Protein AF-A0A536FP01-F1 (afdb_monomer_lite)

Radius of gyration: 27.86 Å; chains: 1; bounding box: 76×59×77 Å

Foldseek 3Di:
DQCVPDLLVLLLQLLVLQLCCPVVVPVVSSVVSNVVSVVSSCCCQPPVVCVVVVNDHPVQQQQFQVLQQSDPVSNVVCVVPPVVSQCVQQPDPLNVVLVCLLLQLLPVLLVQLPSLVSSLPSLSSSLSSTPDSLSSDPVHCNCVVNNVSSVVSSVSSLVPDDPVCSVVSVVSSNVRNVVSCQDPNCDPNHPPDDPVVVDCVVVVVVCCVVVVVVVVVVVVVVPDDDDDDDDDDDDPDDDDDDDDDDDDDDDDDDDDDDDDDDD

Secondary structure (DSSP, 8-state):
-GGGT-TTHHHHHHHHHHIIIIIS--HHHHHHHHHHHHHHHHHIIIIIHHHHTTT---HHHHHHHGGGTSSHHHHHHHHHH-HHHHHHHHS-HHHHHHHHHHHTTTTTHHHHTGGGGGGGHHHHHHHHH---GGGG-TTSGGGTTHHHHHHHHHHHHHHHS-TTTHHHHHHHHHHHHHHHHHHH--STTSTT--GGGG-HHHHHHHHHHHHHHHHHHHHHTSSS-------------PPP-------------------PPP-

Structure (mmCIF, N/CA/C/O backbone):
data_AF-A0A536FP01-F1
#
_entry.id   AF-A0A536FP01-F1
#
loop_
_atom_site.group_PDB
_atom_site.id
_atom_site.type_symbol
_atom_site.label_atom_id
_atom_site.label_alt_id
_atom_site.label_comp_id
_atom_site.label_asym_id
_atom_site.label_entity_id
_atom_site.label_seq_id
_atom_site.pdbx_PDB_ins_code
_atom_site.Cartn_x
_atom_site.Cartn_y
_atom_site.Cartn_z
_atom_site.occupancy
_atom_site.B_iso_or_equiv
_atom_site.auth_seq_id
_atom_site.auth_comp_id
_atom_site.auth_asym_id
_atom_site.auth_atom_id
_atom_site.pdbx_PDB_model_num
ATOM 1 N N . PHE A 1 1 ? -15.189 1.632 -15.986 1.00 60.66 1 PHE A N 1
ATOM 2 C CA . PHE A 1 1 ? -14.358 2.809 -16.322 1.00 60.66 1 PHE A CA 1
ATOM 3 C C . PHE A 1 1 ? -12.990 2.800 -15.641 1.00 60.66 1 PHE A C 1
ATOM 5 O O . PHE A 1 1 ? -12.008 2.969 -16.346 1.00 60.66 1 PHE A O 1
ATOM 12 N N . THR A 1 2 ? -12.871 2.534 -14.334 1.00 74.81 2 THR A N 1
ATOM 13 C CA . THR A 1 2 ? -11.581 2.598 -13.604 1.00 74.81 2 THR A CA 1
ATOM 14 C C . THR A 1 2 ? -10.451 1.738 -14.197 1.00 74.81 2 THR A C 1
ATOM 16 O O . THR A 1 2 ? -9.307 2.175 -14.209 1.00 74.81 2 THR A O 1
ATOM 19 N N . PHE A 1 3 ? -10.754 0.559 -14.756 1.00 79.69 3 PHE A N 1
ATOM 20 C CA . PHE A 1 3 ? -9.743 -0.326 -15.366 1.00 79.69 3 PHE A CA 1
ATOM 21 C C . PHE A 1 3 ? -9.121 0.210 -16.663 1.00 79.69 3 PHE A C 1
ATOM 23 O O . PHE A 1 3 ? -8.092 -0.299 -17.085 1.00 79.69 3 PHE A O 1
ATOM 30 N N . LEU A 1 4 ? -9.723 1.226 -17.292 1.00 77.12 4 LEU A N 1
ATOM 31 C CA . LEU A 1 4 ? -9.209 1.822 -18.529 1.00 77.12 4 LEU A CA 1
ATOM 32 C C . LEU A 1 4 ? -8.240 2.985 -18.266 1.00 77.12 4 LEU A C 1
ATOM 34 O O . LEU A 1 4 ? -7.604 3.463 -19.196 1.00 77.12 4 LEU A O 1
ATOM 38 N N . ILE A 1 5 ? -8.150 3.464 -17.020 1.00 80.38 5 ILE A N 1
ATOM 39 C CA . ILE A 1 5 ? -7.354 4.649 -16.667 1.00 80.38 5 ILE A CA 1
ATOM 40 C C . ILE A 1 5 ? -5.913 4.266 -16.318 1.00 80.38 5 ILE A C 1
ATOM 42 O O . ILE A 1 5 ? -4.983 5.000 -16.644 1.00 80.38 5 ILE A O 1
ATOM 46 N N . LYS A 1 6 ? -5.730 3.137 -15.627 1.00 83.75 6 LYS A N 1
ATOM 47 C CA . LYS A 1 6 ? -4.424 2.662 -15.165 1.00 83.75 6 LYS A CA 1
ATOM 48 C C . LYS A 1 6 ? -4.393 1.142 -15.124 1.00 83.75 6 LYS A C 1
ATOM 50 O O . LYS A 1 6 ? -5.331 0.521 -14.616 1.00 83.75 6 LYS A O 1
ATOM 55 N N . GLU A 1 7 ? -3.311 0.558 -15.619 1.00 85.81 7 GLU A N 1
ATOM 56 C CA . GLU A 1 7 ? -3.149 -0.886 -15.781 1.00 85.81 7 GLU A CA 1
ATOM 57 C C . GLU A 1 7 ? -3.136 -1.662 -14.455 1.00 85.81 7 GLU A C 1
ATOM 59 O O . GLU A 1 7 ? -3.486 -2.840 -14.435 1.00 85.81 7 GLU A O 1
ATOM 64 N N . GLU A 1 8 ? -2.792 -1.024 -13.333 1.00 86.00 8 GLU A N 1
ATOM 65 C CA . GLU A 1 8 ? -2.786 -1.662 -12.013 1.00 86.00 8 GLU A CA 1
ATOM 66 C C . GLU A 1 8 ? -4.142 -1.615 -11.287 1.00 86.00 8 GLU A C 1
ATOM 68 O O . GLU A 1 8 ? -4.320 -2.295 -10.276 1.00 86.00 8 GLU A O 1
ATOM 73 N N . MET A 1 9 ? -5.125 -0.850 -11.777 1.00 90.69 9 MET A N 1
ATOM 74 C CA . MET A 1 9 ? -6.438 -0.715 -11.122 1.00 90.69 9 MET A CA 1
ATOM 75 C C . MET A 1 9 ? -7.204 -2.036 -10.949 1.00 90.69 9 MET A C 1
ATOM 77 O O . MET A 1 9 ? -7.886 -2.185 -9.931 1.00 90.69 9 MET A O 1
ATOM 81 N N . PRO A 1 10 ? -7.102 -3.028 -11.855 1.00 92.06 10 PRO A N 1
ATOM 82 C CA . PRO A 1 10 ? -7.696 -4.339 -11.614 1.00 92.06 10 PRO A CA 1
ATOM 83 C C . PRO A 1 10 ? -7.136 -5.056 -10.374 1.00 92.06 10 PRO A C 1
ATOM 85 O O . PRO A 1 10 ? -7.869 -5.809 -9.737 1.00 92.06 10 PRO A O 1
ATOM 88 N N . LEU A 1 11 ? -5.890 -4.788 -9.957 1.00 91.81 11 LEU A N 1
ATOM 89 C CA . LEU A 1 11 ? -5.338 -5.348 -8.713 1.00 91.81 11 LEU A CA 1
ATOM 90 C C . LEU A 1 11 ? -6.041 -4.783 -7.473 1.00 91.81 11 LEU A C 1
ATOM 92 O O . LEU A 1 11 ? -6.243 -5.503 -6.497 1.00 91.81 11 LEU A O 1
ATOM 96 N N . VAL A 1 12 ? -6.488 -3.526 -7.520 1.00 94.00 12 VAL A N 1
ATOM 97 C CA . VAL A 1 12 ? -7.311 -2.943 -6.449 1.00 94.00 12 VAL A CA 1
ATOM 98 C C . VAL A 1 12 ? -8.630 -3.710 -6.323 1.00 94.00 12 VAL A C 1
ATOM 100 O O . VAL A 1 12 ? -9.050 -4.032 -5.212 1.00 94.00 12 VAL A O 1
ATOM 103 N N . ALA A 1 13 ? -9.251 -4.080 -7.450 1.00 94.69 13 ALA A N 1
ATOM 104 C CA . ALA A 1 13 ? -10.458 -4.906 -7.443 1.00 94.69 13 ALA A CA 1
ATOM 105 C C . ALA A 1 13 ? -10.209 -6.290 -6.828 1.00 94.69 13 ALA A C 1
ATOM 107 O O . ALA A 1 13 ? -11.034 -6.747 -6.043 1.00 94.69 13 ALA A O 1
ATOM 108 N N . VAL A 1 14 ? -9.055 -6.919 -7.088 1.00 95.75 14 VAL A N 1
ATOM 109 C CA . VAL A 1 14 ? -8.663 -8.173 -6.416 1.00 95.75 14 VAL A CA 1
ATOM 110 C C . VAL A 1 14 ? -8.623 -7.996 -4.894 1.00 95.75 14 VAL A C 1
ATOM 112 O O . VAL A 1 14 ? -9.127 -8.850 -4.167 1.00 95.75 14 VAL A O 1
ATOM 115 N N . GLY A 1 15 ? -8.101 -6.870 -4.401 1.00 95.88 15 GLY A N 1
ATOM 116 C CA . GLY A 1 15 ? -8.065 -6.555 -2.970 1.00 95.88 15 GLY A CA 1
ATOM 117 C C . GLY A 1 15 ? -9.461 -6.416 -2.356 1.00 95.88 15 GLY A C 1
ATOM 118 O O . GLY A 1 15 ? -9.743 -6.996 -1.307 1.00 95.88 15 GLY A O 1
ATOM 119 N N . PHE A 1 16 ? -10.367 -5.706 -3.035 1.00 96.19 16 PHE A N 1
ATOM 120 C CA . PHE A 1 16 ? -11.774 -5.620 -2.626 1.00 96.19 16 PHE A CA 1
ATOM 121 C C . PHE A 1 16 ? -12.486 -6.973 -2.685 1.00 96.19 16 PHE A C 1
ATOM 123 O O . PHE A 1 16 ? -13.227 -7.313 -1.764 1.00 96.19 16 PHE A O 1
ATOM 130 N N . GLY A 1 17 ? -12.234 -7.771 -3.721 1.00 96.31 17 GLY A N 1
ATOM 131 C CA . GLY A 1 17 ? -12.764 -9.124 -3.840 1.00 96.31 17 GLY A CA 1
ATOM 132 C C . GLY A 1 17 ? -12.297 -10.023 -2.692 1.00 96.31 17 GLY A C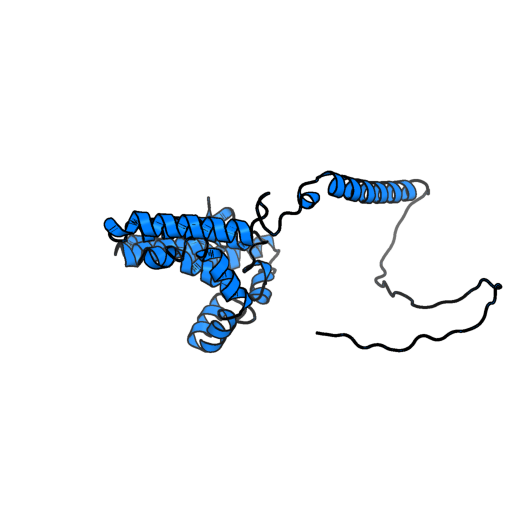 1
ATOM 133 O O . GLY A 1 17 ? -13.116 -10.723 -2.104 1.00 96.31 17 GLY A O 1
ATOM 134 N N . ALA A 1 18 ? -11.026 -9.929 -2.287 1.00 96.69 18 ALA A N 1
ATOM 135 C CA . ALA A 1 18 ? -10.490 -10.639 -1.124 1.00 96.69 18 ALA A CA 1
ATOM 136 C C . ALA A 1 18 ? -11.150 -10.192 0.192 1.00 96.69 18 ALA A C 1
ATOM 138 O O . ALA A 1 18 ? -11.489 -11.029 1.031 1.00 96.69 18 ALA A O 1
ATOM 139 N N . TYR A 1 19 ? -11.401 -8.889 0.358 1.00 96.88 19 TYR A N 1
ATOM 140 C CA . TYR A 1 19 ? -12.161 -8.369 1.497 1.00 96.88 19 TYR A CA 1
ATOM 141 C C . TYR A 1 19 ? -13.601 -8.907 1.538 1.00 96.88 19 TYR A C 1
ATOM 143 O O . TYR A 1 19 ? -14.067 -9.318 2.600 1.00 96.88 19 TYR A O 1
ATOM 151 N N . VAL A 1 20 ? -14.309 -8.945 0.406 1.00 96.62 20 VAL A N 1
ATOM 152 C CA . VAL A 1 20 ? -15.671 -9.506 0.329 1.00 96.62 20 VAL A CA 1
ATOM 153 C C . VAL A 1 20 ? -15.654 -11.008 0.626 1.00 96.62 20 VAL A C 1
ATOM 155 O O . VAL A 1 20 ? -16.441 -11.488 1.444 1.00 96.62 20 VAL A O 1
ATOM 158 N N . LEU A 1 21 ? -14.703 -11.731 0.036 1.00 96.38 21 LEU A N 1
ATOM 159 C CA . LEU A 1 21 ? -14.542 -13.172 0.195 1.00 96.38 21 LEU A CA 1
ATOM 160 C C . LEU A 1 21 ? -14.301 -13.571 1.656 1.00 96.38 21 LEU A C 1
ATOM 162 O O . LEU A 1 21 ? -14.985 -14.447 2.176 1.00 96.38 21 LEU A O 1
ATOM 166 N N . LEU A 1 22 ? -13.343 -12.928 2.329 1.00 95.81 22 LEU A N 1
ATOM 167 C CA . LEU A 1 22 ? -12.898 -13.329 3.669 1.00 95.81 22 LEU A CA 1
ATOM 168 C C . LEU A 1 22 ? -13.590 -12.544 4.787 1.00 95.81 22 LEU A C 1
ATOM 170 O O . LEU A 1 22 ? -13.953 -13.106 5.818 1.00 95.81 22 LEU A O 1
ATOM 174 N N . GLY A 1 23 ? -13.806 -11.246 4.579 1.00 92.75 23 GLY A N 1
ATOM 175 C CA . GLY A 1 23 ? -14.414 -10.355 5.562 1.00 92.75 23 GLY A CA 1
ATOM 176 C C . GLY A 1 23 ? -15.934 -10.443 5.608 1.00 92.75 23 GLY A C 1
ATOM 177 O O . GLY A 1 23 ? -16.502 -10.478 6.699 1.00 92.75 23 GLY A O 1
ATOM 178 N N . LYS A 1 24 ? -16.599 -10.493 4.447 1.00 93.00 24 LYS A N 1
ATOM 179 C CA . LYS A 1 24 ? -18.065 -10.642 4.359 1.00 93.00 24 LYS A CA 1
ATOM 180 C C . LYS A 1 24 ? -18.515 -12.099 4.215 1.00 93.00 24 LYS A C 1
ATOM 182 O O . LYS A 1 24 ? -19.698 -12.365 4.388 1.00 93.00 24 LYS A O 1
ATOM 187 N N . ARG A 1 25 ? -17.582 -13.030 3.962 1.00 93.00 25 ARG A N 1
ATOM 188 C CA . ARG A 1 25 ? -17.840 -14.465 3.717 1.00 93.00 25 ARG A CA 1
ATOM 189 C C . ARG A 1 25 ? -18.766 -14.724 2.523 1.00 93.00 25 ARG A C 1
ATOM 191 O O . ARG A 1 25 ? -19.389 -15.781 2.446 1.00 93.00 25 ARG A O 1
ATOM 198 N N . ASP A 1 26 ? -18.839 -13.779 1.585 1.00 94.75 26 ASP A N 1
ATOM 199 C CA . ASP A 1 26 ? -19.587 -13.952 0.341 1.00 94.75 26 ASP A CA 1
ATOM 200 C C . ASP A 1 26 ? -18.666 -14.529 -0.733 1.00 94.75 26 ASP A C 1
ATOM 202 O O . ASP A 1 26 ? -17.938 -13.820 -1.435 1.00 94.75 26 ASP A O 1
ATOM 206 N N . TRP A 1 27 ? -18.689 -15.855 -0.835 1.00 95.00 27 TRP A N 1
ATOM 207 C CA . TRP A 1 27 ? -17.823 -16.594 -1.744 1.00 95.00 27 TRP A CA 1
ATOM 208 C C . TRP A 1 27 ? -18.152 -16.353 -3.210 1.00 95.00 27 TRP A C 1
ATOM 210 O O . TRP A 1 27 ? -17.237 -16.340 -4.031 1.00 95.00 27 TRP A O 1
ATOM 220 N N . LYS A 1 28 ? -19.424 -16.123 -3.553 1.00 95.06 28 LYS A N 1
ATOM 221 C CA . LYS A 1 28 ? -19.853 -15.939 -4.944 1.00 95.06 28 LYS A CA 1
ATOM 222 C C . LYS A 1 28 ? -19.402 -14.580 -5.461 1.00 95.06 28 LYS A C 1
ATOM 224 O O . LYS A 1 28 ? -18.722 -14.510 -6.482 1.00 95.06 28 LYS A O 1
ATOM 229 N N . LEU A 1 29 ? -19.721 -13.514 -4.727 1.00 95.50 29 LEU A N 1
ATOM 230 C CA . LEU A 1 29 ? -19.322 -12.164 -5.115 1.00 95.50 29 LEU A CA 1
ATOM 231 C C . LEU A 1 29 ? -17.809 -11.970 -4.984 1.00 95.50 29 LEU A C 1
ATOM 233 O O . LEU A 1 29 ? -17.182 -11.442 -5.899 1.00 95.50 29 LEU A O 1
ATOM 237 N N . GLY A 1 30 ? -17.203 -12.440 -3.890 1.00 95.06 30 GLY A N 1
ATOM 238 C CA . GLY A 1 30 ? -15.766 -12.308 -3.660 1.00 95.06 30 GLY A CA 1
ATOM 239 C C . GLY A 1 30 ? -14.930 -13.000 -4.738 1.00 95.06 30 GLY A C 1
ATOM 240 O O . GLY A 1 30 ? -14.055 -12.370 -5.334 1.00 95.06 30 GLY A O 1
ATOM 241 N N . SER A 1 31 ? -15.229 -14.268 -5.047 1.00 95.88 31 SER A N 1
ATOM 242 C CA . SER A 1 31 ? -14.520 -15.001 -6.107 1.00 95.88 31 SER A CA 1
ATOM 243 C C . SER A 1 31 ? -14.778 -14.410 -7.493 1.00 95.88 31 SER A C 1
ATOM 245 O O . SER A 1 31 ? -13.833 -14.283 -8.267 1.00 95.88 31 SER A O 1
ATOM 247 N N . GLY A 1 32 ? -16.008 -13.970 -7.783 1.00 97.12 32 GLY A N 1
ATOM 248 C CA . GLY A 1 32 ? -16.349 -13.308 -9.041 1.00 97.12 32 GLY A CA 1
ATOM 249 C C . GLY A 1 32 ? -15.540 -12.029 -9.268 1.00 97.12 32 GLY A C 1
ATOM 250 O O . GLY A 1 32 ? -14.966 -11.846 -10.340 1.00 97.12 32 GLY A O 1
ATOM 251 N N . VAL A 1 33 ? -15.418 -11.174 -8.247 1.00 96.06 33 VAL A N 1
ATOM 252 C CA . VAL A 1 33 ? -14.628 -9.934 -8.325 1.00 96.06 33 VAL A CA 1
ATOM 253 C C . VAL A 1 33 ? -13.132 -10.228 -8.462 1.00 96.06 33 VAL A C 1
ATOM 255 O O . VAL A 1 33 ? -12.465 -9.590 -9.277 1.00 96.06 33 VAL A O 1
ATOM 258 N N . ILE A 1 34 ? -12.599 -11.203 -7.716 1.00 96.25 34 ILE A N 1
ATOM 259 C CA . ILE A 1 34 ? -11.193 -11.625 -7.841 1.00 96.25 34 ILE A CA 1
ATOM 260 C C . ILE A 1 34 ? -10.917 -12.143 -9.254 1.00 96.25 34 ILE A C 1
ATOM 262 O O . ILE A 1 34 ? -9.963 -11.698 -9.890 1.00 96.25 34 ILE A O 1
ATOM 266 N N . ALA A 1 35 ? -11.755 -13.050 -9.758 1.00 95.62 35 ALA A N 1
ATOM 267 C CA . ALA A 1 35 ? -11.599 -13.637 -11.082 1.00 95.62 35 ALA A CA 1
ATOM 268 C C . ALA A 1 35 ? -11.680 -12.566 -12.175 1.00 95.62 35 ALA A C 1
ATOM 270 O O . ALA A 1 35 ? -10.803 -12.508 -13.034 1.00 95.62 35 ALA A O 1
ATOM 271 N N . ALA A 1 36 ? -12.666 -11.667 -12.106 1.00 94.56 36 ALA A N 1
ATOM 272 C CA . ALA A 1 36 ? -12.801 -10.562 -13.050 1.00 94.56 36 ALA A CA 1
ATOM 273 C C . ALA A 1 36 ? -11.600 -9.603 -12.999 1.00 94.56 36 ALA A C 1
ATOM 275 O O . ALA A 1 36 ? -11.104 -9.187 -14.048 1.00 94.56 36 ALA A O 1
ATOM 276 N N . GLY A 1 37 ? -11.102 -9.276 -11.802 1.00 94.06 37 GLY A N 1
ATOM 277 C CA . GLY A 1 37 ? -9.927 -8.424 -11.611 1.00 94.06 37 GLY A CA 1
ATOM 278 C C . GLY A 1 37 ? -8.653 -9.048 -12.180 1.00 94.06 37 GLY A C 1
ATOM 279 O O . GLY A 1 37 ? -7.940 -8.398 -12.944 1.00 94.06 37 GLY A O 1
ATOM 280 N N . LEU A 1 38 ? -8.396 -10.324 -11.878 1.00 92.56 38 LEU A N 1
ATOM 281 C CA . LEU A 1 38 ? -7.249 -11.060 -12.414 1.00 92.56 38 LEU A CA 1
ATOM 282 C C . LEU A 1 38 ? -7.342 -11.214 -13.933 1.00 92.56 38 LEU A C 1
ATOM 284 O O . LEU A 1 38 ? -6.382 -10.887 -14.626 1.00 92.56 38 LEU A O 1
ATOM 288 N N . LEU A 1 39 ? -8.490 -11.646 -14.462 1.00 92.81 39 LEU A N 1
ATOM 289 C CA . LEU A 1 39 ? -8.702 -11.791 -15.904 1.00 92.81 39 LEU A CA 1
ATOM 290 C C . LEU A 1 39 ? -8.457 -10.463 -16.628 1.00 92.81 39 LEU A C 1
ATOM 292 O O . LEU A 1 39 ? -7.734 -10.430 -17.619 1.00 92.81 39 LEU A O 1
ATOM 296 N N . SER A 1 40 ? -8.997 -9.364 -16.094 1.00 91.19 40 SER A N 1
ATOM 297 C CA . SER A 1 40 ? -8.795 -8.024 -16.651 1.00 91.19 40 SER A CA 1
ATOM 298 C C . SER A 1 40 ? -7.323 -7.613 -16.610 1.00 91.19 40 SER A C 1
ATOM 300 O O . SER A 1 40 ? -6.802 -7.126 -17.608 1.00 91.19 40 SER A O 1
ATOM 302 N N . PHE A 1 41 ? -6.626 -7.844 -15.492 1.00 89.69 41 PHE A N 1
ATOM 303 C CA . PHE A 1 41 ? -5.195 -7.558 -15.367 1.00 89.69 41 PHE A CA 1
ATOM 304 C C . PHE A 1 41 ? -4.367 -8.335 -16.397 1.00 89.69 41 PHE A C 1
ATOM 306 O O . PHE A 1 41 ? -3.580 -7.749 -17.140 1.00 89.69 41 PHE A O 1
ATOM 313 N N . PHE A 1 42 ? -4.574 -9.651 -16.490 1.00 87.81 42 PHE A N 1
ATOM 314 C CA . PHE A 1 42 ? -3.858 -10.495 -17.442 1.00 87.81 42 PHE A CA 1
ATOM 315 C C . PHE A 1 42 ? -4.174 -10.117 -18.890 1.00 87.81 42 PHE A C 1
ATOM 317 O O . PHE A 1 42 ? -3.252 -10.041 -19.703 1.00 87.81 42 PHE A O 1
ATOM 324 N N . ALA A 1 43 ? -5.434 -9.825 -19.217 1.00 89.19 43 ALA A N 1
ATOM 325 C CA . ALA A 1 43 ? -5.827 -9.368 -20.547 1.00 89.19 43 ALA A CA 1
ATOM 326 C C . ALA A 1 43 ? -5.156 -8.033 -20.909 1.00 89.19 43 ALA A C 1
ATOM 328 O O . ALA A 1 43 ? -4.629 -7.894 -22.013 1.00 89.19 43 ALA A O 1
ATOM 329 N N . LEU A 1 44 ? -5.100 -7.077 -19.975 1.00 88.12 44 LEU A N 1
ATOM 330 C CA . LEU A 1 44 ? -4.440 -5.790 -20.202 1.00 88.12 44 LEU A CA 1
ATOM 331 C C . LEU A 1 44 ? -2.948 -5.965 -20.500 1.00 88.12 44 LEU A C 1
ATOM 333 O O . LEU A 1 44 ? -2.457 -5.462 -21.509 1.00 88.12 44 LEU A O 1
ATOM 337 N N . ILE A 1 45 ? -2.240 -6.712 -19.651 1.00 84.12 45 ILE A N 1
ATOM 338 C CA . ILE A 1 45 ? -0.789 -6.889 -19.762 1.00 84.12 45 ILE A CA 1
ATOM 339 C C . ILE A 1 45 ? -0.391 -7.738 -20.977 1.00 84.12 45 ILE A C 1
ATOM 341 O O . ILE A 1 45 ? 0.616 -7.440 -21.617 1.00 84.12 45 ILE A O 1
ATOM 345 N N . SER A 1 46 ? -1.145 -8.796 -21.290 1.00 82.62 46 SER A N 1
ATOM 346 C CA . SER A 1 46 ? -0.758 -9.768 -22.326 1.00 82.62 46 SER A CA 1
ATOM 347 C C . SER A 1 46 ? -1.356 -9.508 -23.706 1.00 82.62 46 SER A C 1
ATOM 349 O O . SER A 1 46 ? -0.750 -9.912 -24.691 1.00 82.62 46 SER A O 1
ATOM 351 N N . GLN A 1 47 ? -2.518 -8.855 -23.794 1.00 86.12 47 GLN A N 1
ATOM 352 C CA . GLN A 1 47 ? -3.227 -8.650 -25.062 1.00 86.12 47 GLN A CA 1
ATOM 353 C C . GLN A 1 47 ? -3.311 -7.169 -25.414 1.00 86.12 47 GLN A C 1
ATOM 355 O O . GLN A 1 47 ? -2.820 -6.755 -26.460 1.00 86.12 47 GLN A O 1
ATOM 360 N N . VAL A 1 48 ? -3.890 -6.352 -24.529 1.00 87.44 48 VAL A N 1
ATOM 361 C CA . VAL A 1 48 ? -4.229 -4.958 -24.856 1.00 87.44 48 VAL A CA 1
ATOM 362 C C . VAL A 1 48 ? -2.977 -4.112 -25.058 1.00 87.44 48 VAL A C 1
ATOM 364 O O . VAL A 1 48 ? -2.852 -3.444 -26.080 1.00 87.44 48 VAL A O 1
ATOM 367 N N . ILE A 1 49 ? -2.023 -4.145 -24.125 1.00 84.81 49 ILE A N 1
ATOM 368 C CA . ILE A 1 49 ? -0.815 -3.324 -24.257 1.00 84.81 49 ILE A CA 1
ATOM 369 C C . ILE A 1 49 ? 0.055 -3.781 -25.443 1.00 84.81 49 ILE A C 1
ATOM 371 O O . ILE A 1 49 ? 0.420 -2.922 -26.248 1.00 84.81 49 ILE A O 1
ATOM 375 N N . PRO A 1 50 ? 0.352 -5.084 -25.630 1.00 84.25 50 PRO A N 1
ATOM 376 C CA . PRO A 1 50 ? 1.109 -5.540 -26.795 1.00 84.25 50 PRO A CA 1
ATOM 377 C C . PRO A 1 50 ? 0.424 -5.234 -28.129 1.00 84.25 50 PRO A C 1
ATOM 379 O O . PRO A 1 50 ? 1.117 -4.907 -29.090 1.00 84.25 50 PRO A O 1
ATOM 382 N N . TYR A 1 51 ? -0.913 -5.269 -28.189 1.00 86.31 51 TYR A N 1
ATOM 383 C CA . TYR A 1 51 ? -1.672 -4.886 -29.383 1.00 86.31 51 TYR A CA 1
ATOM 384 C C . TYR A 1 51 ? -1.359 -3.447 -29.820 1.00 86.31 51 TYR A C 1
ATOM 386 O O . TYR A 1 51 ? -1.051 -3.209 -30.985 1.00 86.31 51 TYR A O 1
ATOM 394 N N . PHE A 1 52 ? -1.339 -2.495 -28.882 1.00 85.69 52 PHE A N 1
ATOM 395 C CA . PHE A 1 52 ? -0.962 -1.105 -29.174 1.00 85.69 52 PHE A CA 1
ATOM 396 C C . PHE A 1 52 ? 0.552 -0.887 -29.306 1.00 85.69 52 PHE A C 1
ATOM 398 O O . PHE A 1 52 ? 0.981 0.114 -29.875 1.00 85.69 52 PHE A O 1
ATOM 405 N N . ALA A 1 53 ? 1.371 -1.806 -28.795 1.00 81.75 53 ALA A N 1
ATOM 406 C CA . ALA A 1 53 ? 2.829 -1.737 -28.856 1.00 81.75 53 ALA A CA 1
ATOM 407 C C . ALA A 1 53 ? 3.435 -2.469 -30.071 1.00 81.75 53 ALA A C 1
ATOM 409 O O . ALA A 1 53 ? 4.648 -2.693 -30.083 1.00 81.75 53 ALA A O 1
ATOM 410 N N . GLU A 1 54 ? 2.623 -2.830 -31.075 1.00 82.44 54 GLU A N 1
ATOM 411 C CA . GLU A 1 54 ? 3.037 -3.562 -32.289 1.00 82.44 54 GLU A CA 1
ATOM 412 C C . GLU A 1 54 ? 3.675 -4.928 -31.972 1.00 82.44 54 GLU A C 1
ATOM 414 O O . GLU A 1 54 ? 4.666 -5.337 -32.575 1.00 82.44 54 GLU A O 1
ATOM 419 N N . GLY A 1 55 ? 3.145 -5.631 -30.969 1.00 69.56 55 GLY A N 1
ATOM 420 C CA . GLY A 1 55 ? 3.636 -6.944 -30.547 1.00 69.56 55 GLY A CA 1
ATOM 421 C C . GLY A 1 55 ? 4.883 -6.906 -29.660 1.00 69.56 55 GLY A C 1
ATOM 422 O O . GLY A 1 55 ? 5.359 -7.959 -29.237 1.00 69.56 55 GLY A O 1
ATOM 423 N N . ARG A 1 56 ? 5.409 -5.722 -29.315 1.00 68.06 56 ARG A N 1
ATOM 424 C CA . ARG A 1 56 ? 6.457 -5.614 -28.291 1.00 68.06 56 ARG A CA 1
ATOM 425 C C . ARG A 1 56 ? 5.862 -5.921 -26.917 1.00 68.06 56 ARG A C 1
ATOM 427 O O . ARG A 1 56 ? 4.880 -5.305 -26.503 1.00 68.06 56 ARG A O 1
ATOM 434 N N . SER A 1 57 ? 6.484 -6.853 -26.194 1.00 65.69 57 SER A N 1
ATOM 435 C CA . SER A 1 57 ? 6.157 -7.121 -24.790 1.00 65.69 57 SER A CA 1
ATOM 436 C C . SER A 1 57 ? 6.246 -5.839 -23.968 1.00 65.69 57 SER A C 1
ATOM 438 O O . SER A 1 57 ? 7.116 -5.004 -24.221 1.00 65.69 57 SER A O 1
ATOM 440 N N . TYR A 1 58 ? 5.375 -5.701 -22.963 1.00 67.19 58 TYR A N 1
ATOM 441 C CA . TYR A 1 58 ? 5.377 -4.545 -22.067 1.00 67.19 58 TYR A CA 1
ATOM 442 C C . TYR A 1 58 ? 6.778 -4.359 -21.453 1.00 67.19 58 TYR A C 1
ATOM 444 O O . TYR A 1 58 ? 7.192 -5.174 -20.618 1.00 67.19 58 TYR A O 1
ATOM 452 N N . PRO A 1 59 ? 7.529 -3.316 -21.859 1.00 66.44 59 PRO A N 1
ATOM 453 C CA . PRO A 1 59 ? 8.975 -3.263 -21.639 1.00 66.44 59 PRO A CA 1
ATOM 454 C C . PRO A 1 59 ? 9.318 -3.145 -20.153 1.00 66.44 59 PRO A C 1
ATOM 456 O O . PRO A 1 59 ? 10.352 -3.623 -19.697 1.00 66.44 59 PRO A O 1
ATOM 459 N N . TYR A 1 60 ? 8.402 -2.574 -19.373 1.00 74.19 60 TYR A N 1
ATOM 460 C CA . TYR A 1 60 ? 8.643 -2.274 -17.974 1.00 74.19 60 TYR A CA 1
ATOM 461 C C . TYR A 1 60 ? 8.497 -3.486 -17.051 1.00 74.19 60 TYR A C 1
ATOM 463 O O . TYR A 1 60 ? 9.091 -3.479 -15.983 1.00 74.19 60 TYR A O 1
ATOM 471 N N . ILE A 1 61 ? 7.746 -4.540 -17.398 1.00 77.19 61 ILE A N 1
ATOM 472 C CA . ILE A 1 61 ? 7.570 -5.672 -16.463 1.00 77.19 61 ILE A CA 1
ATOM 473 C C . ILE A 1 61 ? 8.869 -6.465 -16.303 1.00 77.19 61 ILE A C 1
ATOM 475 O O . ILE A 1 61 ? 9.256 -6.778 -15.177 1.00 77.19 61 ILE A O 1
ATOM 479 N N . ALA A 1 62 ? 9.563 -6.748 -17.405 1.00 77.19 62 ALA A N 1
ATOM 480 C CA . ALA A 1 62 ? 10.813 -7.499 -17.364 1.00 77.19 62 ALA A CA 1
ATOM 481 C C . ALA A 1 62 ? 11.903 -6.737 -16.591 1.00 77.19 62 ALA A C 1
ATOM 483 O O . ALA A 1 62 ? 12.593 -7.321 -15.759 1.00 77.19 62 ALA A O 1
ATOM 484 N N . GLU A 1 63 ? 12.006 -5.423 -16.809 1.00 83.69 63 GLU A N 1
ATOM 485 C CA . GLU A 1 63 ? 12.973 -4.561 -16.125 1.00 83.69 63 GLU A CA 1
ATOM 486 C C . GLU A 1 63 ? 12.637 -4.387 -14.633 1.00 83.69 63 GLU A C 1
ATOM 488 O O . GLU A 1 63 ? 13.478 -4.625 -13.764 1.00 83.69 63 GLU A O 1
ATOM 493 N N . ARG A 1 64 ? 11.384 -4.029 -14.319 1.00 86.69 64 ARG A N 1
ATOM 494 C CA . ARG A 1 64 ? 10.945 -3.707 -12.951 1.00 86.69 64 ARG A CA 1
ATOM 495 C C . ARG A 1 64 ? 10.808 -4.932 -12.054 1.00 86.69 64 ARG A C 1
ATOM 497 O O . ARG A 1 64 ? 10.939 -4.811 -10.843 1.00 86.69 64 ARG A O 1
ATOM 504 N N . TYR A 1 65 ? 10.538 -6.108 -12.615 1.00 88.12 65 TYR A N 1
ATOM 505 C CA . TYR A 1 65 ? 10.319 -7.333 -11.838 1.00 88.12 65 TYR A CA 1
ATOM 506 C C . TYR A 1 65 ? 11.351 -8.422 -12.124 1.00 88.12 65 TYR A C 1
ATOM 508 O O . TYR A 1 65 ? 11.201 -9.537 -11.628 1.00 88.12 65 TYR A O 1
ATOM 516 N N . GLY A 1 66 ? 12.421 -8.136 -12.874 1.00 84.06 66 GLY A N 1
ATOM 517 C CA . GLY A 1 66 ? 13.462 -9.119 -13.204 1.00 84.06 66 GLY A CA 1
ATOM 518 C C . GLY A 1 66 ? 14.082 -9.782 -11.969 1.00 84.06 66 GLY A C 1
ATOM 519 O O . GLY A 1 66 ? 14.350 -10.983 -11.963 1.00 84.06 66 GLY A O 1
ATOM 520 N N . ALA A 1 67 ? 14.200 -9.033 -10.868 1.00 84.31 67 ALA A N 1
ATOM 521 C CA . ALA A 1 67 ? 14.682 -9.543 -9.587 1.00 84.31 67 ALA A CA 1
ATOM 522 C C . ALA A 1 67 ? 13.766 -10.599 -8.944 1.00 84.31 67 ALA A C 1
ATOM 524 O O . ALA A 1 67 ? 14.235 -11.317 -8.073 1.00 84.31 67 ALA A O 1
ATOM 525 N N . VAL A 1 68 ? 12.505 -10.721 -9.360 1.00 86.69 68 VAL A N 1
ATOM 526 C CA . VAL A 1 68 ? 11.498 -11.635 -8.791 1.00 86.69 68 VAL A CA 1
ATOM 527 C C . VAL A 1 68 ? 10.793 -12.467 -9.875 1.00 86.69 68 VAL A C 1
ATOM 529 O O . VAL A 1 68 ? 9.661 -12.890 -9.692 1.00 86.69 68 VAL A O 1
ATOM 532 N N . GLY A 1 69 ? 11.446 -12.688 -11.023 1.00 83.94 69 GLY A N 1
ATOM 533 C CA . GLY A 1 69 ? 10.955 -13.577 -12.088 1.00 83.94 69 GLY A CA 1
ATOM 534 C C . GLY A 1 69 ? 10.497 -12.887 -13.381 1.00 83.94 69 GLY A C 1
ATOM 535 O O . GLY A 1 69 ? 10.169 -13.573 -14.346 1.00 83.94 69 GLY A O 1
ATOM 536 N N . GLY A 1 70 ? 10.485 -11.551 -13.440 1.00 83.94 70 GLY A N 1
ATOM 537 C CA . GLY A 1 70 ? 10.354 -10.768 -14.682 1.00 83.94 70 GLY A CA 1
ATOM 538 C C . GLY A 1 70 ? 9.006 -10.863 -15.403 1.00 83.94 70 GLY A C 1
ATOM 539 O O . GLY A 1 70 ? 8.879 -10.386 -16.525 1.00 83.94 70 GLY A O 1
ATOM 540 N N . SER A 1 71 ? 8.005 -11.495 -14.792 1.00 83.19 71 SER A N 1
ATOM 541 C CA . SER A 1 71 ? 6.644 -11.643 -15.318 1.00 83.19 71 SER A CA 1
ATOM 542 C C . SER A 1 71 ? 5.677 -11.986 -14.183 1.00 83.19 71 SER A C 1
ATOM 544 O O . SER A 1 71 ? 6.109 -12.439 -13.125 1.00 83.19 71 SER A O 1
ATOM 546 N N . ALA A 1 72 ? 4.368 -11.826 -14.394 1.00 79.44 72 ALA A N 1
ATOM 547 C CA . ALA A 1 72 ? 3.365 -12.184 -13.385 1.00 79.44 72 ALA A CA 1
ATOM 548 C C . ALA A 1 72 ? 3.428 -13.676 -12.993 1.00 79.44 72 ALA A C 1
ATOM 550 O O . ALA A 1 72 ? 3.438 -14.009 -11.810 1.00 79.44 72 ALA A O 1
ATOM 551 N N . ALA A 1 73 ? 3.549 -14.574 -13.978 1.00 81.50 73 ALA A N 1
ATOM 552 C CA . ALA A 1 73 ? 3.728 -16.005 -13.726 1.00 81.50 73 ALA A CA 1
ATOM 553 C C . ALA A 1 73 ? 5.085 -16.313 -13.067 1.00 81.50 73 ALA A C 1
ATOM 555 O O . ALA A 1 73 ? 5.164 -17.153 -12.173 1.00 81.50 73 ALA A O 1
ATOM 556 N N . GLY A 1 74 ? 6.144 -15.600 -13.467 1.00 85.81 74 GLY A N 1
ATOM 557 C CA . GLY A 1 74 ? 7.468 -15.696 -12.855 1.00 85.81 74 GLY A CA 1
ATOM 558 C C . GLY A 1 74 ? 7.453 -15.329 -11.374 1.00 85.81 74 GLY A C 1
ATOM 559 O O . GLY A 1 74 ? 7.994 -16.081 -10.575 1.00 85.81 74 GLY A O 1
ATOM 560 N N . ILE A 1 75 ? 6.757 -14.251 -10.999 1.00 87.12 75 ILE A N 1
ATOM 561 C CA . ILE A 1 75 ? 6.577 -13.831 -9.602 1.00 87.12 75 ILE A CA 1
ATOM 562 C C . ILE A 1 75 ? 5.884 -14.918 -8.784 1.00 87.12 75 ILE A C 1
ATOM 564 O O . ILE A 1 75 ? 6.363 -15.266 -7.707 1.00 87.12 75 ILE A O 1
ATOM 568 N N . LEU A 1 76 ? 4.788 -15.485 -9.297 1.00 86.75 76 LEU A N 1
ATOM 569 C CA . LEU A 1 76 ? 4.073 -16.569 -8.616 1.00 86.75 76 LEU A CA 1
ATOM 570 C C . LEU A 1 76 ? 4.952 -17.814 -8.454 1.00 86.75 76 LEU A C 1
ATOM 572 O O . LEU A 1 76 ? 4.943 -18.438 -7.395 1.00 86.75 76 LEU A O 1
ATOM 576 N N . ARG A 1 77 ? 5.758 -18.147 -9.469 1.00 90.25 77 ARG A N 1
ATOM 577 C CA . ARG A 1 77 ? 6.729 -19.241 -9.386 1.00 90.25 77 ARG A CA 1
ATOM 578 C C . ARG A 1 77 ? 7.800 -18.948 -8.338 1.00 90.25 77 ARG A C 1
ATOM 580 O O . ARG A 1 77 ? 8.026 -19.788 -7.478 1.00 90.25 77 ARG A O 1
ATOM 587 N N . THR A 1 78 ? 8.418 -17.767 -8.373 1.00 90.50 78 THR A N 1
ATOM 588 C CA . THR A 1 78 ? 9.462 -17.360 -7.421 1.00 90.50 78 THR A CA 1
ATOM 589 C C . THR A 1 78 ? 8.940 -17.326 -5.990 1.00 90.50 78 THR A C 1
ATOM 591 O O . THR A 1 78 ? 9.659 -17.737 -5.091 1.00 90.50 78 THR A O 1
ATOM 594 N N . LEU A 1 79 ? 7.681 -16.942 -5.770 1.00 89.19 79 LEU A N 1
ATOM 595 C CA . LEU A 1 79 ? 7.060 -16.973 -4.445 1.00 89.19 79 LEU A CA 1
ATOM 596 C C . LEU A 1 79 ? 7.065 -18.374 -3.813 1.00 89.19 79 LEU A C 1
ATOM 598 O O . LEU A 1 79 ? 7.222 -18.487 -2.601 1.00 89.19 79 LEU A O 1
ATOM 602 N N . VAL A 1 80 ? 6.920 -19.426 -4.626 1.00 93.00 80 VAL A N 1
ATOM 603 C CA . VAL A 1 80 ? 6.916 -20.824 -4.166 1.00 93.00 80 VAL A CA 1
ATOM 604 C C . VAL A 1 80 ? 8.319 -21.432 -4.183 1.00 93.00 80 VAL A C 1
ATOM 606 O O . VAL A 1 80 ? 8.676 -22.169 -3.270 1.00 93.00 80 VAL A O 1
ATOM 609 N N . THR A 1 81 ? 9.126 -21.142 -5.208 1.00 94.00 81 THR A N 1
ATOM 610 C CA . THR A 1 81 ? 10.449 -21.765 -5.376 1.00 94.00 81 THR A CA 1
ATOM 611 C C . THR A 1 81 ? 11.544 -21.099 -4.551 1.00 94.00 81 THR A C 1
ATOM 613 O O . THR A 1 81 ? 12.522 -21.754 -4.215 1.00 94.00 81 THR A O 1
ATOM 616 N N . ASP A 1 82 ? 11.424 -19.797 -4.283 1.00 92.25 82 ASP A N 1
ATOM 617 C CA . ASP A 1 82 ? 12.439 -18.997 -3.593 1.00 92.25 82 ASP A CA 1
ATOM 618 C C . ASP A 1 82 ? 11.797 -17.806 -2.842 1.00 92.25 82 ASP A C 1
ATOM 620 O O . ASP A 1 82 ? 11.882 -16.645 -3.268 1.00 92.25 82 ASP A O 1
ATOM 624 N N . PRO A 1 83 ? 11.125 -18.068 -1.706 1.00 92.19 83 PRO A N 1
ATOM 625 C CA . PRO A 1 83 ? 10.510 -17.014 -0.901 1.00 92.19 83 PRO A CA 1
ATOM 626 C C . PRO A 1 83 ? 11.543 -16.056 -0.286 1.00 92.19 83 PRO A C 1
ATOM 628 O O . PRO A 1 83 ? 11.209 -14.901 -0.011 1.00 92.19 83 PRO A O 1
ATOM 631 N N . ALA A 1 84 ? 12.798 -16.493 -0.106 1.00 93.06 84 ALA A N 1
ATOM 632 C CA . ALA A 1 84 ? 13.882 -15.649 0.398 1.00 93.06 84 ALA A CA 1
ATOM 633 C C . ALA A 1 84 ? 14.208 -14.511 -0.579 1.00 93.06 84 ALA A C 1
ATOM 635 O O . ALA A 1 84 ? 14.465 -13.378 -0.175 1.00 93.06 84 ALA A O 1
ATOM 636 N N . ARG A 1 85 ? 14.118 -14.771 -1.884 1.00 90.94 85 ARG A N 1
ATOM 637 C CA . ARG A 1 85 ? 14.277 -13.739 -2.910 1.00 90.94 85 ARG A CA 1
ATOM 638 C C . ARG A 1 85 ? 13.149 -12.710 -2.902 1.00 90.94 85 ARG A C 1
ATOM 640 O O . ARG A 1 85 ? 13.404 -11.521 -3.104 1.00 90.94 85 ARG A O 1
ATOM 647 N N . ILE A 1 86 ? 11.914 -13.133 -2.626 1.00 92.25 86 ILE A N 1
ATOM 648 C CA . ILE A 1 86 ? 10.785 -12.206 -2.454 1.00 92.25 86 ILE A CA 1
ATOM 649 C C . ILE A 1 86 ? 10.994 -11.339 -1.212 1.00 92.25 86 ILE A C 1
ATOM 651 O O . ILE A 1 86 ? 10.878 -10.115 -1.300 1.00 92.25 86 ILE A O 1
ATOM 655 N N . SER A 1 87 ? 11.346 -11.941 -0.073 1.00 91.94 87 SER A N 1
ATOM 656 C CA . SER A 1 87 ? 11.568 -11.189 1.163 1.00 91.94 87 SER A CA 1
ATOM 657 C C . SER A 1 87 ? 12.746 -10.220 1.034 1.00 91.94 87 SER A C 1
ATOM 659 O O . SER A 1 87 ? 12.605 -9.068 1.429 1.00 91.94 87 SER A O 1
ATOM 661 N N . ALA A 1 88 ? 13.845 -10.609 0.383 1.00 91.94 88 ALA A N 1
ATOM 662 C CA . ALA A 1 88 ? 14.972 -9.720 0.093 1.00 91.94 88 ALA A CA 1
ATOM 663 C C . ALA A 1 88 ? 14.593 -8.554 -0.839 1.00 91.94 88 ALA A C 1
ATOM 665 O O . ALA A 1 88 ? 15.107 -7.444 -0.693 1.00 91.94 88 ALA A O 1
ATOM 666 N N . SER A 1 89 ? 13.673 -8.773 -1.787 1.00 91.00 89 SER A N 1
ATOM 667 C CA . SER A 1 89 ? 13.143 -7.688 -2.618 1.00 91.00 89 SER A CA 1
ATOM 668 C C . SER A 1 89 ? 12.289 -6.723 -1.796 1.00 91.00 89 SER A C 1
ATOM 670 O O . SER A 1 89 ? 12.443 -5.512 -1.935 1.00 91.00 89 SER A O 1
ATOM 672 N N . VAL A 1 90 ? 11.418 -7.228 -0.921 1.00 92.31 90 VAL A N 1
ATOM 673 C CA . VAL A 1 90 ? 10.468 -6.411 -0.147 1.00 92.31 90 VAL A CA 1
ATOM 674 C C . VAL A 1 90 ? 11.138 -5.682 1.025 1.00 92.31 90 VAL A C 1
ATOM 676 O O . VAL A 1 90 ? 10.859 -4.505 1.250 1.00 92.31 90 VAL A O 1
ATOM 679 N N . LEU A 1 91 ? 12.047 -6.339 1.747 1.00 93.25 91 LEU A N 1
ATOM 680 C CA . LEU A 1 91 ? 12.686 -5.850 2.978 1.00 93.25 91 LEU A CA 1
ATOM 681 C C . LEU A 1 91 ? 13.913 -4.964 2.711 1.00 93.25 91 LEU A C 1
ATOM 683 O O . LEU A 1 91 ? 14.922 -5.031 3.410 1.00 93.25 91 LEU A O 1
ATOM 687 N N . GLN A 1 92 ? 13.834 -4.106 1.698 1.00 93.44 92 GLN A N 1
ATOM 688 C CA . GLN A 1 92 ? 14.888 -3.134 1.420 1.00 93.44 92 GLN A CA 1
ATOM 689 C C . GLN A 1 92 ? 14.723 -1.891 2.305 1.00 93.44 92 GLN A C 1
ATOM 691 O O . GLN A 1 92 ? 13.595 -1.418 2.468 1.00 93.44 92 GLN A O 1
ATOM 696 N N . PRO A 1 93 ? 15.814 -1.269 2.793 1.00 93.50 93 PRO A N 1
ATOM 697 C CA . PRO A 1 93 ? 15.732 -0.078 3.644 1.00 93.50 93 PRO A CA 1
ATOM 698 C C . PRO A 1 93 ? 14.872 1.047 3.051 1.00 93.50 93 PRO A C 1
ATOM 700 O O . PRO A 1 93 ? 14.029 1.617 3.740 1.00 93.50 93 PRO A O 1
ATOM 703 N N . LYS A 1 94 ? 15.002 1.315 1.742 1.00 92.56 94 LYS A N 1
ATOM 704 C CA . LYS A 1 94 ? 14.184 2.321 1.040 1.00 92.56 94 LYS A CA 1
ATOM 705 C C . LYS A 1 94 ? 12.688 1.983 1.050 1.00 92.56 94 LYS A C 1
ATOM 707 O O . LYS A 1 94 ? 11.860 2.871 1.223 1.00 92.56 94 LYS A O 1
ATOM 712 N N . LYS A 1 95 ? 12.336 0.703 0.908 1.00 94.44 95 LYS A N 1
ATOM 713 C CA . LYS A 1 95 ? 10.947 0.218 0.917 1.00 94.44 95 LYS A CA 1
ATOM 714 C C . LYS A 1 95 ? 10.345 0.244 2.318 1.00 94.44 95 LYS A C 1
ATOM 716 O O . LYS A 1 95 ? 9.178 0.580 2.478 1.00 94.44 95 LYS A O 1
ATOM 721 N N . ILE A 1 96 ? 11.156 -0.026 3.338 1.00 94.50 96 ILE A N 1
ATOM 722 C CA . ILE A 1 96 ? 10.762 0.130 4.740 1.00 94.50 96 ILE A CA 1
ATOM 723 C C . ILE A 1 96 ? 10.473 1.607 5.038 1.00 94.50 96 ILE A C 1
ATOM 725 O O . ILE A 1 96 ? 9.415 1.923 5.577 1.00 94.50 96 ILE A O 1
ATOM 729 N N . LEU A 1 97 ? 11.345 2.529 4.613 1.00 93.62 97 LEU A N 1
ATOM 730 C CA . LEU A 1 97 ? 11.097 3.973 4.727 1.00 93.62 97 LEU A CA 1
ATOM 731 C C . LEU A 1 97 ? 9.836 4.410 3.967 1.00 93.62 97 LEU A C 1
ATOM 733 O O . LEU A 1 97 ? 9.066 5.225 4.474 1.00 93.62 97 LEU A O 1
ATOM 737 N N . PHE A 1 98 ? 9.589 3.839 2.785 1.00 94.38 98 PHE A N 1
ATOM 738 C CA . PHE A 1 98 ? 8.350 4.054 2.039 1.00 94.38 98 PHE A CA 1
ATOM 739 C C . PHE A 1 98 ? 7.111 3.611 2.836 1.00 94.38 98 PHE A C 1
ATOM 741 O O . PHE A 1 98 ? 6.143 4.363 2.949 1.00 94.38 98 PHE A O 1
ATOM 748 N N . LEU A 1 99 ? 7.151 2.427 3.454 1.00 95.56 99 LEU A N 1
ATOM 749 C CA . LEU A 1 99 ? 6.072 1.939 4.316 1.00 95.56 99 LEU A CA 1
ATOM 750 C C . LEU A 1 99 ? 5.851 2.851 5.528 1.00 95.56 99 LEU A C 1
ATOM 752 O O . LEU A 1 99 ? 4.708 3.177 5.849 1.00 95.56 99 LEU A O 1
ATOM 756 N N . PHE A 1 100 ? 6.925 3.320 6.165 1.00 94.81 100 PHE A N 1
ATOM 757 C CA . PHE A 1 100 ? 6.819 4.282 7.259 1.00 94.81 100 PHE A CA 1
ATOM 758 C C . PHE A 1 100 ? 6.197 5.603 6.813 1.00 94.81 100 PHE A C 1
ATOM 760 O O . PHE A 1 100 ? 5.347 6.124 7.521 1.00 94.81 100 PHE A O 1
ATOM 767 N N . GLY A 1 101 ? 6.557 6.145 5.650 1.00 93.25 101 GLY A N 1
ATOM 768 C CA . GLY A 1 101 ? 5.959 7.404 5.200 1.00 93.25 101 GLY A CA 1
ATOM 769 C C . GLY A 1 101 ? 4.533 7.272 4.664 1.00 93.25 101 GLY A C 1
ATOM 770 O O . GLY A 1 101 ? 3.795 8.249 4.735 1.00 93.25 101 GLY A O 1
ATOM 771 N N . ILE A 1 102 ? 4.101 6.094 4.189 1.00 94.94 102 ILE A N 1
ATOM 772 C CA . ILE A 1 102 ? 2.709 5.900 3.745 1.00 94.94 102 ILE A CA 1
ATOM 773 C C . ILE A 1 102 ? 1.765 5.576 4.914 1.00 94.94 102 ILE A C 1
ATOM 775 O O . ILE A 1 102 ? 0.656 6.099 4.963 1.00 94.94 102 ILE A O 1
ATOM 779 N N . PHE A 1 103 ? 2.199 4.755 5.879 1.00 96.88 103 PHE A N 1
ATOM 780 C CA . PHE A 1 103 ? 1.377 4.342 7.026 1.00 96.88 103 PHE A CA 1
ATOM 781 C C . PHE A 1 103 ? 1.592 5.192 8.280 1.00 96.88 103 PHE A C 1
ATOM 783 O O . PHE A 1 103 ? 0.732 5.216 9.161 1.00 96.88 103 PHE A O 1
ATOM 790 N N . GLY A 1 104 ? 2.715 5.899 8.369 1.00 96.38 104 GLY A N 1
ATOM 791 C CA . GLY A 1 104 ? 3.052 6.785 9.476 1.00 96.38 104 GLY A CA 1
ATOM 792 C C . GLY A 1 104 ? 2.030 7.898 9.704 1.00 96.38 104 GLY A C 1
ATOM 793 O O . GLY A 1 104 ? 1.566 8.019 10.837 1.00 96.38 104 GLY A O 1
ATOM 794 N N . PRO A 1 105 ? 1.579 8.648 8.676 1.00 96.06 105 PRO A N 1
ATOM 795 C CA . PRO A 1 105 ? 0.571 9.698 8.847 1.00 96.06 105 PRO A CA 1
ATOM 796 C C . PRO A 1 105 ? -0.726 9.199 9.497 1.00 96.06 105 PRO A C 1
ATOM 798 O O . PRO A 1 105 ? -1.328 9.900 10.303 1.00 96.06 105 PRO A O 1
ATOM 801 N N . VAL A 1 106 ? -1.120 7.955 9.212 1.00 97.31 106 VAL A N 1
ATOM 802 C CA . VAL A 1 106 ? -2.303 7.306 9.800 1.00 97.31 106 VAL A CA 1
ATOM 803 C C . VAL A 1 106 ? -1.984 6.481 11.053 1.00 97.31 106 VAL A C 1
ATOM 805 O O . VAL A 1 106 ? -2.790 5.649 11.457 1.00 97.31 106 VAL A O 1
ATOM 808 N N . ALA A 1 107 ? -0.799 6.660 11.643 1.00 96.50 107 ALA A N 1
ATOM 809 C CA . ALA A 1 107 ? -0.301 5.948 12.824 1.00 96.50 107 ALA A CA 1
ATOM 810 C C . ALA A 1 107 ? -0.456 4.411 12.751 1.00 96.50 107 ALA A C 1
ATOM 812 O O . ALA A 1 107 ? -0.666 3.741 13.759 1.00 96.50 107 ALA A O 1
ATOM 813 N N . GLY A 1 108 ? -0.389 3.841 11.543 1.00 96.25 108 GLY A N 1
ATOM 814 C CA . GLY A 1 108 ? -0.557 2.405 11.314 1.00 96.25 108 GLY A CA 1
ATOM 815 C C . GLY A 1 108 ? -1.985 1.865 11.480 1.00 96.25 108 GLY A C 1
ATOM 816 O O . GLY A 1 108 ? -2.172 0.653 11.361 1.00 96.25 108 GLY A O 1
ATOM 817 N N . LEU A 1 109 ? -3.003 2.713 11.688 1.00 96.75 109 LEU A N 1
ATOM 818 C CA . LEU A 1 109 ? -4.391 2.280 11.923 1.00 96.75 109 LEU A CA 1
ATOM 819 C C . LEU A 1 109 ? -4.954 1.409 10.790 1.00 96.75 109 LEU A C 1
ATOM 821 O O . LEU A 1 109 ? -5.794 0.544 11.037 1.00 96.75 109 LEU A O 1
ATOM 825 N N . SER A 1 110 ? -4.464 1.583 9.562 1.00 97.06 110 SER A N 1
ATOM 826 C CA . SER A 1 110 ? -4.841 0.772 8.399 1.00 97.06 110 SER A CA 1
ATOM 827 C C . SER A 1 110 ? -4.701 -0.733 8.641 1.00 97.06 110 SER A C 1
ATOM 829 O O . SER A 1 110 ? -5.561 -1.506 8.218 1.00 97.06 110 SER A O 1
ATOM 831 N N . TRP A 1 111 ? -3.668 -1.157 9.373 1.00 96.38 111 TRP A N 1
ATOM 832 C CA . TRP A 1 111 ? -3.410 -2.571 9.666 1.00 96.38 111 TRP A CA 1
ATOM 833 C C . TRP A 1 111 ? -4.328 -3.140 10.755 1.00 96.38 111 TRP A C 1
ATOM 835 O O . TRP A 1 111 ? -4.537 -4.348 10.819 1.00 96.38 111 TRP A O 1
ATOM 845 N N . VAL A 1 112 ? -4.948 -2.277 11.563 1.00 95.50 112 VAL A N 1
ATOM 846 C CA . VAL A 1 112 ? -5.897 -2.656 12.626 1.00 95.50 112 VAL A CA 1
ATOM 847 C C . VAL A 1 112 ? -7.316 -2.872 12.076 1.00 95.50 112 VAL A C 1
ATOM 849 O O . VAL A 1 112 ? -8.193 -3.401 12.756 1.00 95.50 112 VAL A O 1
ATOM 852 N N . SER A 1 113 ? -7.557 -2.540 10.806 1.00 95.12 113 SER A N 1
ATOM 853 C CA . SER A 1 113 ? -8.871 -2.642 10.150 1.00 95.12 113 SER A CA 1
ATOM 854 C C . SER A 1 113 ? -9.393 -4.078 9.938 1.00 95.12 113 SER A C 1
ATOM 856 O O . SER A 1 113 ? -10.504 -4.282 9.437 1.00 95.12 113 SER A O 1
ATOM 858 N N . GLY A 1 114 ? -8.634 -5.096 10.357 1.00 95.44 114 GLY A N 1
ATOM 859 C CA . GLY A 1 114 ? -8.983 -6.507 10.210 1.00 95.44 114 GLY A CA 1
ATOM 860 C C . GLY A 1 114 ? -8.952 -6.929 8.743 1.00 95.44 114 GLY A C 1
ATOM 861 O O . GLY A 1 114 ? -8.004 -6.628 8.024 1.00 95.44 114 GLY A O 1
ATOM 862 N N . TRP A 1 115 ? -10.008 -7.593 8.267 1.00 96.38 115 TRP A N 1
ATOM 863 C CA . TRP A 1 115 ? -10.083 -8.058 6.877 1.00 96.38 115 TRP A CA 1
ATOM 864 C C . TRP A 1 115 ? -10.026 -6.934 5.834 1.00 96.38 115 TRP A C 1
ATOM 866 O O . TRP A 1 115 ? -9.662 -7.194 4.691 1.00 96.38 115 TRP A O 1
ATOM 876 N N . ALA A 1 116 ? -10.358 -5.689 6.196 1.00 95.38 116 ALA A N 1
ATOM 877 C CA . ALA A 1 116 ? -10.267 -4.559 5.268 1.00 95.38 116 ALA A CA 1
ATOM 878 C C . ALA A 1 116 ? -8.816 -4.243 4.856 1.00 95.38 116 ALA A C 1
ATOM 880 O O . ALA A 1 116 ? -8.597 -3.734 3.757 1.00 95.38 116 ALA A O 1
ATOM 881 N N . ALA A 1 117 ? -7.820 -4.628 5.663 1.00 96.56 117 ALA A N 1
ATOM 882 C CA . ALA A 1 117 ? -6.406 -4.477 5.322 1.00 96.56 117 ALA A CA 1
ATOM 883 C C . ALA A 1 117 ? -6.011 -5.274 4.063 1.00 96.56 117 ALA A C 1
ATOM 885 O O . ALA A 1 117 ? -5.053 -4.910 3.383 1.00 96.56 117 ALA A O 1
ATOM 886 N N . LEU A 1 118 ? -6.776 -6.313 3.693 1.00 96.19 118 LEU A N 1
ATOM 887 C CA . LEU A 1 118 ? -6.548 -7.090 2.469 1.00 96.19 118 LEU A CA 1
ATOM 888 C C . LEU A 1 118 ? -6.610 -6.237 1.197 1.00 96.19 118 LEU A C 1
ATOM 890 O O . LEU A 1 118 ? -5.926 -6.549 0.225 1.00 96.19 118 LEU A O 1
ATOM 894 N N . VAL A 1 119 ? -7.372 -5.139 1.209 1.00 96.69 119 VAL A N 1
ATOM 895 C CA . VAL A 1 119 ? -7.482 -4.223 0.062 1.00 96.69 119 VAL A CA 1
ATOM 896 C C . VAL A 1 119 ? -6.137 -3.554 -0.257 1.00 96.69 119 VAL A C 1
ATOM 898 O O . VAL A 1 119 ? -5.875 -3.195 -1.403 1.00 96.69 119 VAL A O 1
ATOM 901 N N . LEU A 1 120 ? -5.250 -3.4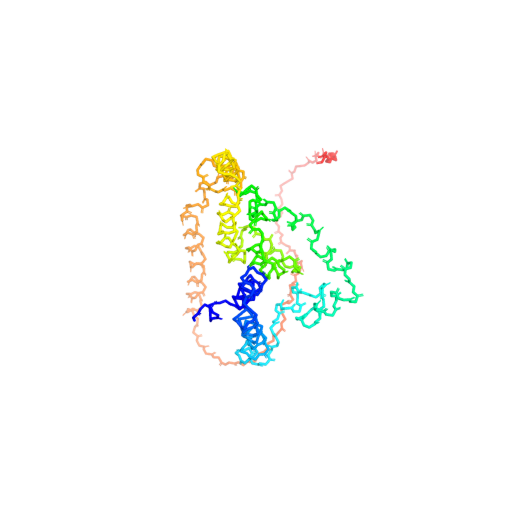28 0.733 1.00 96.75 120 LEU A N 1
ATOM 902 C CA . LEU A 1 120 ? -3.923 -2.833 0.571 1.00 96.75 120 LEU A CA 1
ATOM 903 C C . LEU A 1 120 ? -2.940 -3.784 -0.117 1.00 96.75 120 LEU A C 1
ATOM 905 O O . LEU A 1 120 ? -2.015 -3.323 -0.783 1.00 96.75 120 LEU A O 1
ATOM 909 N N . LEU A 1 121 ? -3.118 -5.099 0.052 1.00 94.94 121 LEU A N 1
ATOM 910 C CA . LEU A 1 121 ? -2.090 -6.090 -0.268 1.00 94.94 121 LEU A CA 1
ATOM 911 C C . LEU A 1 121 ? -1.715 -6.151 -1.753 1.00 94.94 121 LEU A C 1
ATOM 913 O O . LEU A 1 121 ? -0.517 -6.158 -2.025 1.00 94.94 121 LEU A O 1
ATOM 917 N N . PRO A 1 122 ? -2.647 -6.154 -2.726 1.00 93.81 122 PRO A N 1
ATOM 918 C CA . PRO A 1 122 ? -2.258 -6.218 -4.136 1.00 93.81 122 PRO A CA 1
ATOM 919 C C . PRO A 1 122 ? -1.488 -4.969 -4.577 1.00 93.81 122 PRO A C 1
ATOM 921 O O . PRO A 1 122 ? -0.472 -5.064 -5.266 1.00 93.81 122 PRO A O 1
ATOM 924 N N . THR A 1 123 ? -1.945 -3.799 -4.122 1.00 93.44 123 THR A N 1
ATOM 925 C CA . THR A 1 123 ? -1.321 -2.505 -4.412 1.00 93.44 123 THR A CA 1
ATOM 926 C C . THR A 1 123 ? 0.069 -2.423 -3.782 1.00 93.44 123 THR A C 1
ATOM 928 O O . THR A 1 123 ? 1.033 -2.083 -4.458 1.00 93.44 123 THR A O 1
ATOM 931 N N . LEU A 1 124 ? 0.213 -2.801 -2.510 1.00 94.75 124 LEU A N 1
ATOM 932 C CA . LEU A 1 124 ? 1.520 -2.892 -1.854 1.00 94.75 124 LEU A CA 1
ATOM 933 C C . LEU A 1 124 ? 2.426 -3.917 -2.531 1.00 94.75 124 LEU A C 1
ATOM 935 O O . LEU A 1 124 ? 3.604 -3.643 -2.732 1.00 94.75 124 LEU A O 1
ATOM 939 N N . GLY A 1 125 ? 1.883 -5.073 -2.904 1.00 92.56 125 GLY A N 1
ATOM 940 C CA . GLY A 1 125 ? 2.622 -6.154 -3.538 1.00 92.56 125 GLY A CA 1
ATOM 941 C C . GLY A 1 125 ? 3.331 -5.678 -4.798 1.00 92.56 125 GLY A C 1
ATOM 942 O O . GLY A 1 125 ? 4.548 -5.805 -4.890 1.00 92.56 125 GLY A O 1
ATOM 943 N N . TYR A 1 126 ? 2.617 -5.058 -5.740 1.00 90.75 126 TYR A N 1
ATOM 944 C CA . TYR A 1 126 ? 3.260 -4.618 -6.981 1.00 90.75 126 TYR A CA 1
ATOM 945 C C . TYR A 1 126 ? 4.283 -3.490 -6.754 1.00 90.75 126 TYR A C 1
ATOM 947 O O . TYR A 1 126 ? 5.313 -3.477 -7.433 1.00 90.75 126 TYR A O 1
ATOM 955 N N . LEU A 1 127 ? 4.027 -2.572 -5.809 1.00 93.81 127 LEU A N 1
ATOM 956 C CA . LEU A 1 127 ? 4.937 -1.468 -5.476 1.00 93.81 127 LEU A CA 1
ATOM 957 C C . LEU A 1 127 ? 6.228 -1.991 -4.829 1.00 93.81 127 LEU A C 1
ATOM 959 O O . LEU A 1 127 ? 7.325 -1.571 -5.193 1.00 93.81 127 LEU A O 1
ATOM 963 N N . LEU A 1 128 ? 6.104 -2.932 -3.889 1.00 93.88 128 LEU A N 1
ATOM 964 C CA . LEU A 1 128 ? 7.219 -3.465 -3.108 1.00 93.88 128 LEU A CA 1
ATOM 965 C C . LEU A 1 128 ? 7.996 -4.563 -3.830 1.00 93.88 128 LEU A C 1
ATOM 967 O O . LEU A 1 128 ? 9.174 -4.735 -3.541 1.00 93.88 128 LEU A O 1
ATOM 971 N N . LEU A 1 129 ? 7.394 -5.307 -4.758 1.00 92.31 129 LEU A N 1
ATOM 972 C CA . LEU A 1 129 ? 8.129 -6.304 -5.547 1.00 92.31 129 LEU A CA 1
ATOM 973 C C . LEU A 1 129 ? 8.997 -5.669 -6.636 1.00 92.31 129 LEU A C 1
ATOM 975 O O . LEU A 1 129 ? 9.900 -6.325 -7.154 1.00 92.31 129 LEU A O 1
ATOM 979 N N . SER A 1 130 ? 8.735 -4.409 -6.970 1.00 91.31 130 SER A N 1
ATOM 980 C CA . SER A 1 130 ? 9.454 -3.697 -8.013 1.00 91.31 130 SER A CA 1
ATOM 981 C C . SER A 1 130 ? 10.886 -3.341 -7.619 1.00 91.31 130 SER A C 1
ATOM 983 O O . SER A 1 130 ? 11.163 -2.961 -6.479 1.00 91.31 130 SER A O 1
ATOM 985 N N . SER A 1 131 ? 11.805 -3.417 -8.578 1.00 90.38 131 SER A N 1
ATOM 986 C CA . SER A 1 131 ? 13.162 -2.866 -8.507 1.00 90.38 131 SER A CA 1
ATOM 987 C C . SER A 1 131 ? 13.225 -1.383 -8.892 1.00 90.38 131 SER A C 1
ATOM 989 O O . SER A 1 131 ? 14.259 -0.745 -8.711 1.00 90.38 131 SER A O 1
ATOM 991 N N . TYR A 1 132 ? 12.136 -0.811 -9.410 1.00 91.00 132 TYR A N 1
ATOM 992 C CA . TYR A 1 132 ? 12.112 0.551 -9.929 1.00 91.00 132 TYR A CA 1
ATOM 993 C C . TYR A 1 132 ? 11.732 1.558 -8.850 1.00 91.00 132 TYR A C 1
ATOM 995 O O . TYR A 1 132 ? 10.574 1.667 -8.454 1.00 91.00 132 TYR A O 1
ATOM 1003 N N . GLU A 1 133 ? 12.729 2.320 -8.402 1.00 89.62 133 GLU A N 1
ATOM 1004 C CA . GLU A 1 133 ? 12.636 3.241 -7.265 1.00 89.62 133 GLU A CA 1
ATOM 1005 C C . GLU A 1 133 ? 11.452 4.222 -7.306 1.00 89.62 133 GLU A C 1
ATOM 1007 O O . GLU A 1 133 ? 10.798 4.386 -6.274 1.00 89.62 133 GLU A O 1
ATOM 1012 N N . PRO A 1 134 ? 11.066 4.807 -8.457 1.00 89.81 134 PRO A N 1
ATOM 1013 C CA . PRO A 1 134 ? 9.881 5.660 -8.518 1.00 89.81 134 PRO A CA 1
ATOM 1014 C C . PRO A 1 134 ? 8.575 4.962 -8.108 1.00 89.81 134 PRO A C 1
ATOM 1016 O O . PRO A 1 134 ? 7.646 5.638 -7.672 1.00 89.81 134 PRO A O 1
ATOM 1019 N N . GLN A 1 135 ? 8.471 3.630 -8.199 1.00 88.69 135 GLN A N 1
ATOM 1020 C CA . GLN A 1 135 ? 7.281 2.918 -7.722 1.00 88.69 135 GLN A CA 1
ATOM 1021 C C . GLN A 1 135 ? 7.169 2.908 -6.195 1.00 88.69 135 GLN A C 1
ATOM 1023 O O . GLN A 1 135 ? 6.059 2.952 -5.686 1.00 88.69 135 GLN A O 1
ATOM 1028 N N . PHE A 1 136 ? 8.271 2.951 -5.451 1.00 89.81 136 PHE A N 1
ATOM 1029 C CA . PHE A 1 136 ? 8.259 3.014 -3.984 1.00 89.81 136 PHE A CA 1
ATOM 1030 C C . PHE A 1 136 ? 8.806 4.350 -3.453 1.00 89.81 136 PHE A C 1
ATOM 1032 O O . PHE A 1 136 ? 9.483 4.399 -2.429 1.00 89.81 136 PHE A O 1
ATOM 1039 N N . SER A 1 137 ? 8.486 5.453 -4.138 1.00 88.12 137 SER A N 1
ATOM 1040 C CA . SER A 1 137 ? 8.869 6.818 -3.752 1.00 88.12 137 SER A CA 1
ATOM 1041 C C . SER A 1 137 ? 7.652 7.714 -3.481 1.00 88.12 137 SER A C 1
ATOM 1043 O O . SER A 1 137 ? 6.581 7.536 -4.064 1.00 88.12 137 SER A O 1
ATOM 1045 N N . PHE A 1 138 ? 7.833 8.724 -2.623 1.00 82.56 138 PHE A N 1
ATOM 1046 C CA . PHE A 1 138 ? 6.837 9.771 -2.340 1.00 82.56 138 PHE A CA 1
ATOM 1047 C C . PHE A 1 138 ? 6.785 10.868 -3.405 1.00 82.56 138 PHE A C 1
ATOM 1049 O O . PHE A 1 138 ? 5.802 11.594 -3.495 1.00 82.56 138 PHE A O 1
ATOM 1056 N N . THR A 1 139 ? 7.832 11.002 -4.219 1.00 82.81 139 THR A N 1
ATOM 1057 C CA . THR A 1 139 ? 7.929 12.047 -5.252 1.00 82.81 139 THR A CA 1
ATOM 1058 C C . THR A 1 139 ? 7.302 11.632 -6.582 1.00 82.81 139 THR A C 1
ATOM 1060 O O . THR A 1 139 ? 7.402 12.357 -7.566 1.00 82.81 139 THR A O 1
ATOM 1063 N N . SER A 1 140 ? 6.694 10.446 -6.644 1.00 86.62 140 SER A N 1
ATOM 1064 C CA . SER A 1 140 ? 6.194 9.833 -7.873 1.00 86.62 140 SER A CA 1
ATOM 1065 C C . SER A 1 140 ? 4.732 9.417 -7.746 1.00 86.62 140 SER A C 1
ATOM 1067 O O . SER A 1 140 ? 4.266 9.003 -6.689 1.00 86.62 140 SER A O 1
ATOM 1069 N N . GLN A 1 141 ? 4.007 9.456 -8.862 1.00 88.69 141 GLN A N 1
ATOM 1070 C CA . GLN A 1 141 ? 2.565 9.195 -8.933 1.00 88.69 141 GLN A CA 1
ATOM 1071 C C . GLN A 1 141 ? 2.160 7.7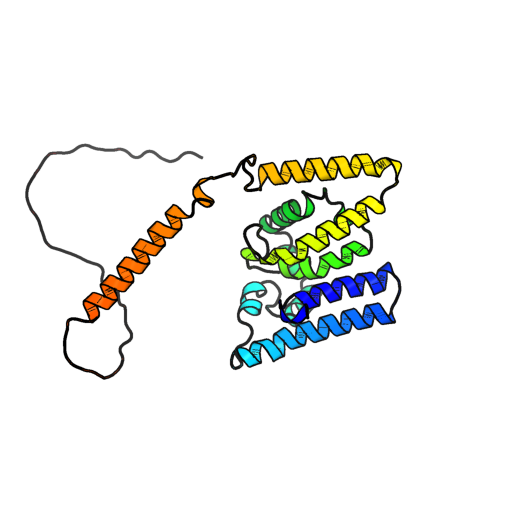16 -8.800 1.00 88.69 141 GLN A C 1
ATOM 1073 O O . GLN A 1 141 ? 0.972 7.389 -8.822 1.00 88.69 141 GLN A O 1
ATOM 1078 N N . TYR A 1 142 ? 3.117 6.791 -8.720 1.00 88.81 142 TYR A N 1
ATOM 1079 C CA . TYR A 1 142 ? 2.827 5.354 -8.693 1.00 88.81 142 TYR A CA 1
ATOM 1080 C C . TYR A 1 142 ? 2.119 4.924 -7.404 1.00 88.81 142 TYR A C 1
ATOM 1082 O O . TYR A 1 142 ? 1.225 4.087 -7.454 1.00 88.81 142 TYR A O 1
ATOM 1090 N N . SER A 1 143 ? 2.433 5.558 -6.274 1.00 90.12 143 SER A N 1
ATOM 1091 C CA . SER A 1 143 ? 1.800 5.287 -4.978 1.00 90.12 143 SER A CA 1
ATOM 1092 C C . SER A 1 143 ? 0.423 5.946 -4.813 1.00 90.12 143 SER A C 1
ATOM 1094 O O . SER A 1 143 ? -0.299 5.619 -3.873 1.00 90.12 143 SER A O 1
ATOM 1096 N N . ALA A 1 144 ? 0.002 6.818 -5.738 1.00 90.81 144 ALA A N 1
ATOM 1097 C CA . ALA A 1 144 ? -1.266 7.548 -5.647 1.00 90.81 144 ALA A CA 1
ATOM 1098 C C . ALA A 1 144 ? -2.512 6.660 -5.420 1.00 90.81 144 ALA A C 1
ATOM 1100 O O . ALA A 1 144 ? -3.340 7.035 -4.591 1.00 90.81 144 ALA A O 1
ATOM 1101 N N . PRO A 1 145 ? -2.661 5.477 -6.058 1.00 91.19 145 PRO A N 1
ATOM 1102 C CA . PRO A 1 145 ? -3.807 4.597 -5.814 1.00 91.19 145 PRO A CA 1
ATOM 1103 C C . PRO A 1 145 ? -3.836 4.011 -4.398 1.00 91.19 145 PRO A C 1
ATOM 1105 O O . PRO A 1 145 ? -4.900 3.649 -3.907 1.00 91.19 145 PRO A O 1
ATOM 1108 N N . LEU A 1 146 ? -2.678 3.909 -3.737 1.00 94.38 146 LEU A N 1
ATOM 1109 C CA . LEU A 1 146 ? -2.562 3.353 -2.391 1.00 94.38 146 LEU A CA 1
ATOM 1110 C C . LEU A 1 146 ? -3.089 4.329 -1.330 1.00 94.38 146 LEU A C 1
ATOM 1112 O O . LEU A 1 146 ? -3.718 3.894 -0.370 1.00 94.38 146 LEU A O 1
ATOM 1116 N N . VAL A 1 147 ? -2.888 5.637 -1.517 1.00 93.88 147 VAL A N 1
ATOM 1117 C CA . VAL A 1 147 ? -3.267 6.690 -0.555 1.00 93.88 147 VAL A CA 1
ATOM 1118 C C . VAL A 1 147 ? -4.735 6.611 -0.100 1.00 93.88 147 VAL A C 1
ATOM 1120 O O . VAL A 1 147 ? -4.962 6.505 1.108 1.00 93.88 147 VAL A O 1
ATOM 1123 N N . PRO A 1 148 ? -5.753 6.608 -0.990 1.00 94.94 148 PRO A N 1
ATOM 1124 C CA . PRO A 1 148 ? -7.147 6.526 -0.552 1.00 94.94 148 PRO A CA 1
ATOM 1125 C C . PRO A 1 148 ? -7.471 5.199 0.148 1.00 94.94 148 PRO A C 1
ATOM 1127 O O . PRO A 1 148 ? -8.293 5.180 1.062 1.00 94.94 148 PRO A O 1
ATOM 1130 N N . LEU A 1 149 ? -6.807 4.097 -0.225 1.00 96.50 149 LEU A N 1
ATOM 1131 C CA . LEU A 1 149 ? -6.990 2.798 0.430 1.00 96.50 149 LEU A CA 1
ATOM 1132 C C . LEU A 1 149 ? -6.429 2.818 1.857 1.00 96.50 149 LEU A C 1
ATOM 1134 O O . LEU A 1 149 ? -7.068 2.315 2.780 1.00 96.50 149 LEU A O 1
ATOM 1138 N N . VAL A 1 150 ? -5.260 3.432 2.053 1.00 97.62 150 VAL A N 1
ATOM 1139 C CA . VAL A 1 150 ? -4.634 3.616 3.371 1.00 97.62 150 VAL A CA 1
ATOM 1140 C C . VAL A 1 150 ? -5.532 4.459 4.274 1.00 97.62 150 VAL A C 1
ATOM 1142 O O . VAL A 1 150 ? -5.813 4.045 5.397 1.00 97.62 150 VAL A O 1
ATOM 1145 N N . ILE A 1 151 ? -6.057 5.580 3.775 1.00 97.06 151 ILE A N 1
ATOM 1146 C CA . ILE A 1 151 ? -6.977 6.439 4.535 1.00 97.06 151 ILE A CA 1
ATOM 1147 C C . ILE A 1 151 ? -8.273 5.689 4.869 1.00 97.06 151 ILE A C 1
ATOM 1149 O O . ILE A 1 151 ? -8.678 5.647 6.029 1.00 97.06 151 ILE A O 1
ATOM 1153 N N . GLY A 1 152 ? -8.905 5.045 3.883 1.00 97.38 152 GLY A N 1
ATOM 1154 C CA . GLY A 1 152 ? -10.152 4.304 4.089 1.00 97.38 152 GLY A CA 1
ATOM 1155 C C . GLY A 1 152 ? -10.003 3.170 5.107 1.00 97.38 152 GLY A C 1
ATOM 1156 O O . GLY A 1 152 ? -10.826 3.023 6.008 1.00 97.38 152 GLY A O 1
ATOM 1157 N N . THR A 1 153 ? -8.914 2.404 5.024 1.00 97.62 153 THR A N 1
ATOM 1158 C CA . THR A 1 153 ? -8.616 1.353 6.009 1.00 97.62 153 THR A CA 1
ATOM 1159 C C . THR A 1 153 ? -8.251 1.925 7.375 1.00 97.62 153 THR A C 1
ATOM 1161 O O . THR A 1 153 ? -8.629 1.332 8.378 1.00 97.62 153 THR A O 1
ATOM 1164 N N . ALA A 1 154 ? -7.595 3.085 7.463 1.00 97.81 154 ALA A N 1
ATOM 1165 C CA . ALA A 1 154 ? -7.320 3.733 8.745 1.00 97.81 154 ALA A CA 1
ATOM 1166 C C . ALA A 1 154 ? -8.606 4.160 9.465 1.00 97.81 154 ALA A C 1
ATOM 1168 O O . ALA A 1 154 ? -8.741 3.915 10.663 1.00 97.81 154 ALA A O 1
ATOM 1169 N N . ILE A 1 155 ? -9.582 4.709 8.733 1.00 97.12 155 ILE A N 1
ATOM 1170 C CA . ILE A 1 155 ? -10.908 5.051 9.276 1.00 97.12 155 ILE A CA 1
ATOM 1171 C C . ILE A 1 155 ? -11.598 3.796 9.823 1.00 97.12 155 ILE A C 1
ATOM 1173 O O . ILE A 1 155 ? -12.115 3.803 10.939 1.00 97.12 155 ILE A O 1
ATOM 1177 N N . LEU A 1 156 ? -11.563 2.691 9.072 1.00 97.06 156 LEU A N 1
ATOM 1178 C CA . LEU A 1 156 ? -12.113 1.412 9.530 1.00 97.06 156 LEU A CA 1
ATOM 1179 C C . LEU A 1 156 ? -11.354 0.848 10.741 1.00 97.06 156 LEU A C 1
ATOM 1181 O O . LEU A 1 156 ? -11.973 0.270 11.631 1.00 97.06 156 LEU A O 1
ATOM 1185 N N . GLY A 1 157 ? -10.033 1.026 10.796 1.00 96.94 157 GLY A N 1
ATOM 1186 C CA . GLY A 1 157 ? -9.205 0.665 11.946 1.00 96.94 157 GLY A CA 1
ATOM 1187 C C . GLY A 1 157 ? -9.584 1.449 13.200 1.00 96.94 157 GLY A C 1
ATOM 1188 O O . GLY A 1 157 ? -9.753 0.853 14.262 1.00 96.94 157 GLY A O 1
ATOM 1189 N N . LEU A 1 158 ? -9.810 2.760 13.066 1.00 97.12 158 LEU A N 1
ATOM 1190 C CA . LEU A 1 158 ? -10.288 3.615 14.153 1.00 97.12 158 LEU A CA 1
ATOM 1191 C C . LEU A 1 158 ? -11.672 3.173 14.643 1.00 97.12 158 LEU A C 1
ATOM 1193 O O . LEU A 1 158 ? -11.875 3.003 15.842 1.00 97.12 158 LEU A O 1
ATOM 1197 N N . ALA A 1 159 ? -12.605 2.934 13.718 1.00 96.69 159 ALA A N 1
ATOM 1198 C CA . ALA A 1 159 ? -13.970 2.513 14.035 1.00 96.69 159 ALA A CA 1
ATOM 1199 C C . ALA A 1 159 ? -14.032 1.140 14.727 1.00 96.69 159 ALA A C 1
ATOM 1201 O O . ALA A 1 159 ? -14.963 0.867 15.482 1.00 96.69 159 ALA A O 1
ATOM 1202 N N . ARG A 1 160 ? -13.041 0.273 14.487 1.00 95.50 160 ARG A N 1
ATOM 1203 C CA . ARG A 1 160 ? -12.928 -1.042 15.131 1.00 95.50 160 ARG A CA 1
ATOM 1204 C C . ARG A 1 160 ? -12.398 -0.957 16.568 1.00 95.50 160 ARG A C 1
ATOM 1206 O O . ARG A 1 160 ? -12.580 -1.902 17.334 1.00 95.50 160 ARG A O 1
ATOM 1213 N N . ALA A 1 161 ? -11.730 0.135 16.936 1.00 94.69 161 ALA A N 1
ATOM 1214 C CA . ALA A 1 161 ? -11.214 0.320 18.285 1.00 94.69 161 ALA A CA 1
ATOM 1215 C C . ALA A 1 161 ? -12.354 0.586 19.290 1.00 94.69 161 ALA A C 1
ATOM 1217 O O . ALA A 1 161 ? -13.372 1.184 18.923 1.00 94.69 161 ALA A O 1
ATOM 1218 N N . PRO A 1 162 ? -12.193 0.199 20.574 1.00 95.56 162 PRO A N 1
ATOM 1219 C CA . PRO A 1 162 ? -13.178 0.501 21.609 1.00 95.56 162 PRO A CA 1
ATOM 1220 C C . PRO A 1 162 ? -13.471 2.001 21.676 1.00 95.56 162 PRO A C 1
ATOM 1222 O O . PRO A 1 162 ? -12.537 2.803 21.686 1.00 95.56 162 PRO A O 1
ATOM 1225 N N . ILE A 1 163 ? -14.751 2.374 21.795 1.00 96.25 163 ILE A N 1
ATOM 1226 C CA . ILE A 1 163 ? -15.216 3.775 21.755 1.00 96.25 163 ILE A CA 1
ATOM 1227 C C . ILE A 1 163 ? -14.445 4.696 22.715 1.00 96.25 163 ILE A C 1
ATOM 1229 O O . ILE A 1 163 ? -14.114 5.824 22.365 1.00 96.25 163 ILE A O 1
ATOM 1233 N N . ARG A 1 164 ? -14.046 4.175 23.886 1.00 96.69 164 ARG A N 1
ATOM 1234 C CA . ARG A 1 164 ? -13.242 4.895 24.887 1.00 96.69 164 ARG A CA 1
ATOM 1235 C C . ARG A 1 164 ? -11.858 5.343 24.396 1.00 96.69 164 ARG A C 1
ATOM 1237 O O . ARG A 1 164 ? -11.325 6.317 24.908 1.00 96.69 164 ARG A O 1
ATOM 1244 N N . PHE A 1 165 ? -11.264 4.629 23.440 1.00 96.38 165 PHE A N 1
ATOM 1245 C CA . PHE A 1 165 ? -9.921 4.905 22.915 1.00 96.38 165 PHE A CA 1
ATOM 1246 C C . PHE A 1 165 ? -9.932 5.648 21.582 1.00 96.38 165 PHE A C 1
ATOM 1248 O O . PHE A 1 165 ? -8.900 6.190 21.190 1.00 96.38 165 PHE A O 1
ATOM 1255 N N . GLN A 1 166 ? -11.073 5.709 20.892 1.00 96.12 166 GLN A N 1
ATOM 1256 C CA . GLN A 1 166 ? -11.197 6.419 19.621 1.00 96.12 166 GLN A CA 1
ATOM 1257 C C . GLN A 1 166 ? -10.713 7.879 19.669 1.00 96.12 166 GLN A C 1
ATOM 1259 O O . GLN A 1 166 ? -9.946 8.238 18.777 1.00 96.12 166 GLN A O 1
ATOM 1264 N N . PRO A 1 167 ? -11.040 8.717 20.678 1.00 96.94 167 PRO A N 1
ATOM 1265 C CA . PRO A 1 167 ? -10.532 10.091 20.698 1.00 96.94 167 PRO A CA 1
ATOM 1266 C C . PRO A 1 167 ? -9.004 10.147 20.828 1.00 96.94 167 PRO A C 1
ATOM 1268 O O . PRO A 1 167 ? -8.361 10.946 20.154 1.00 96.94 167 PRO A O 1
ATOM 1271 N N . ALA A 1 168 ? -8.406 9.259 21.629 1.00 97.31 168 ALA A N 1
ATOM 1272 C CA . ALA A 1 168 ? -6.955 9.180 21.773 1.00 97.31 168 ALA A CA 1
ATOM 1273 C C . ALA A 1 168 ? -6.278 8.718 20.472 1.00 97.31 168 ALA A C 1
ATOM 1275 O O . ALA A 1 168 ? -5.305 9.324 20.035 1.00 97.31 168 ALA A O 1
ATOM 1276 N N . LEU A 1 169 ? -6.813 7.688 19.812 1.00 97.19 169 LEU A N 1
ATOM 1277 C CA . LEU A 1 169 ? -6.291 7.194 18.534 1.00 97.19 169 LEU A CA 1
ATOM 1278 C C . LEU A 1 169 ? -6.453 8.220 17.405 1.00 97.19 169 LEU A C 1
ATOM 1280 O O . LEU A 1 169 ? -5.547 8.379 16.591 1.00 97.19 169 LEU A O 1
ATOM 1284 N N . ALA A 1 170 ? -7.570 8.951 17.379 1.00 97.00 170 ALA A N 1
ATOM 1285 C CA . ALA A 1 170 ? -7.783 10.052 16.447 1.00 97.00 170 ALA A CA 1
ATOM 1286 C C . ALA A 1 170 ? -6.781 11.190 16.694 1.00 97.00 170 ALA A C 1
ATOM 1288 O O . ALA A 1 170 ? -6.171 11.679 15.746 1.00 97.00 170 ALA A O 1
ATOM 1289 N N . ALA A 1 171 ? -6.548 11.564 17.957 1.00 97.50 171 ALA A N 1
ATOM 1290 C CA . ALA A 1 171 ? -5.538 12.558 18.315 1.00 97.50 171 ALA A CA 1
ATOM 1291 C C . ALA A 1 171 ? -4.132 12.113 17.883 1.00 97.50 171 ALA A C 1
ATOM 12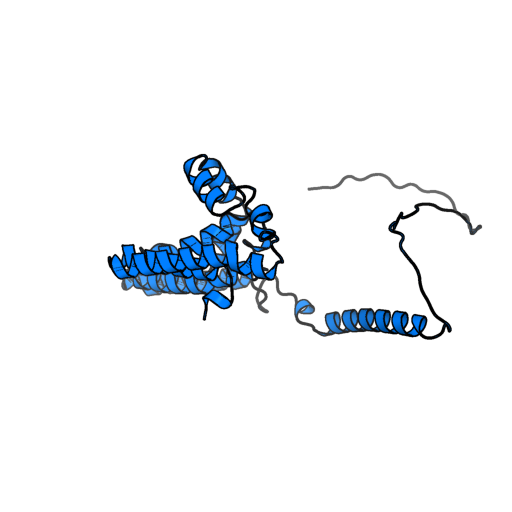93 O O . ALA A 1 171 ? -3.414 12.889 17.259 1.00 97.50 171 ALA A O 1
ATOM 1294 N N . VAL A 1 172 ? -3.764 10.851 18.125 1.00 97.62 172 VAL A N 1
ATOM 1295 C CA . VAL A 1 172 ? -2.489 10.275 17.667 1.00 97.62 172 VAL A CA 1
ATOM 1296 C C . VAL A 1 172 ? -2.375 10.316 16.143 1.00 97.62 172 VAL A C 1
ATOM 1298 O O . VAL A 1 172 ? -1.337 10.723 15.627 1.00 97.62 172 VAL A O 1
ATOM 1301 N N . MET A 1 173 ? -3.429 9.953 15.410 1.00 97.44 173 MET A N 1
ATOM 1302 C CA . MET A 1 173 ? -3.456 10.036 13.948 1.00 97.44 173 MET A CA 1
ATOM 1303 C C . MET A 1 173 ? -3.261 11.477 13.455 1.00 97.44 173 MET A C 1
ATOM 1305 O O . MET A 1 173 ? -2.467 11.703 12.545 1.00 97.44 173 MET A O 1
ATOM 1309 N N . VAL A 1 174 ? -3.933 12.460 14.063 1.00 96.94 174 VAL A N 1
ATOM 1310 C CA . VAL A 1 174 ? -3.788 13.881 13.704 1.00 96.94 174 VAL A CA 1
ATOM 1311 C C . VAL A 1 174 ? -2.376 14.382 14.004 1.00 96.94 174 VAL A C 1
ATOM 1313 O O . VAL A 1 174 ? -1.745 14.974 13.132 1.00 96.94 174 VAL A O 1
ATOM 1316 N N . VAL A 1 175 ? -1.848 14.105 15.199 1.00 97.12 175 VAL A N 1
ATOM 1317 C CA . VAL A 1 175 ? -0.479 14.482 15.585 1.00 97.12 175 VAL A CA 1
ATOM 1318 C C . VAL A 1 175 ? 0.540 13.838 14.649 1.00 97.12 175 VAL A C 1
ATOM 1320 O O . VAL A 1 175 ? 1.442 14.522 14.171 1.00 97.12 175 VAL A O 1
ATOM 1323 N N . SER A 1 176 ? 0.371 12.556 14.320 1.00 97.06 176 SER A N 1
ATOM 1324 C CA . SER A 1 176 ? 1.247 11.859 13.380 1.00 97.06 176 SER A CA 1
ATOM 1325 C C . SER A 1 176 ? 1.163 12.465 11.979 1.00 97.06 176 SER A C 1
ATOM 1327 O O . SER A 1 176 ? 2.185 12.777 11.375 1.00 97.06 176 SER A O 1
ATOM 1329 N N . SER A 1 177 ? -0.043 12.733 11.473 1.00 95.56 177 SER A N 1
ATOM 1330 C CA . SER A 1 177 ? -0.245 13.406 10.185 1.00 95.56 177 SER A CA 1
ATOM 1331 C C . SER A 1 177 ? 0.438 14.775 10.134 1.00 95.56 177 SER A C 1
ATOM 1333 O O . SER A 1 177 ? 1.109 15.087 9.150 1.00 95.56 177 SER A O 1
ATOM 1335 N N . LEU A 1 178 ? 0.330 15.575 11.199 1.00 95.06 178 LEU A N 1
ATOM 1336 C CA . LEU A 1 178 ? 1.002 16.872 11.302 1.00 95.06 178 LEU A CA 1
ATOM 1337 C C . LEU A 1 178 ? 2.527 16.723 11.364 1.00 95.06 178 LEU A C 1
ATOM 1339 O O . LEU A 1 178 ? 3.230 17.445 10.659 1.00 95.06 178 LEU A O 1
ATOM 1343 N N . ALA A 1 179 ? 3.042 15.764 12.135 1.00 94.81 179 ALA A N 1
ATOM 1344 C CA . ALA A 1 179 ? 4.474 15.490 12.231 1.00 94.81 179 ALA A CA 1
ATOM 1345 C C . ALA A 1 179 ? 5.067 15.053 10.881 1.00 94.81 179 ALA A C 1
ATOM 1347 O O . ALA A 1 179 ? 6.104 15.567 10.460 1.00 94.81 179 ALA A O 1
ATOM 1348 N N . PHE A 1 180 ? 4.386 14.160 10.157 1.00 93.50 180 PHE A N 1
ATOM 1349 C CA . PHE A 1 180 ? 4.799 13.736 8.818 1.00 93.50 180 PHE A CA 1
ATOM 1350 C C . PHE A 1 180 ? 4.669 14.863 7.789 1.00 93.50 180 PHE A C 1
ATOM 1352 O O . PHE A 1 180 ? 5.566 15.030 6.964 1.00 93.50 180 PHE A O 1
ATOM 1359 N N . SER A 1 181 ? 3.609 15.673 7.858 1.00 91.88 181 SER A N 1
ATOM 1360 C CA . SER A 1 181 ? 3.455 16.861 7.009 1.00 91.88 181 SER A CA 1
ATOM 1361 C C . SER A 1 181 ? 4.585 17.868 7.240 1.00 91.88 181 SER A C 1
ATOM 1363 O O . SER A 1 181 ? 5.164 18.392 6.289 1.00 91.88 181 SER A O 1
ATOM 1365 N N . TRP A 1 182 ? 4.971 18.090 8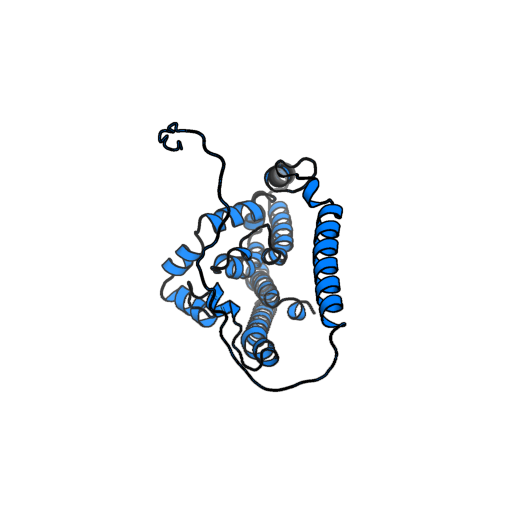.496 1.00 92.88 182 TRP A N 1
ATOM 1366 C CA . TRP A 1 182 ? 6.094 18.955 8.844 1.00 92.88 182 TRP A CA 1
ATOM 1367 C C . TRP A 1 182 ? 7.442 18.394 8.360 1.00 92.88 182 TRP A C 1
ATOM 1369 O O . TRP A 1 182 ? 8.255 19.138 7.809 1.00 92.88 182 TRP A O 1
ATOM 1379 N N . ALA A 1 183 ? 7.681 17.088 8.519 1.00 90.38 183 ALA A N 1
ATOM 1380 C CA . ALA A 1 183 ? 8.957 16.452 8.186 1.00 90.38 183 ALA A CA 1
ATOM 1381 C C . ALA A 1 183 ? 9.164 16.202 6.677 1.00 90.38 183 ALA A C 1
ATOM 1383 O O . ALA A 1 183 ? 10.288 16.322 6.176 1.00 90.38 183 ALA A O 1
ATOM 1384 N N . PHE A 1 184 ? 8.102 15.836 5.953 1.00 85.62 184 PHE A N 1
ATOM 1385 C CA . PHE A 1 184 ? 8.168 15.376 4.559 1.00 85.62 184 PHE A CA 1
ATOM 1386 C C . PHE A 1 184 ? 7.353 16.216 3.574 1.00 85.62 184 PHE A C 1
ATOM 1388 O O . PHE A 1 184 ? 7.541 16.053 2.370 1.00 85.62 184 PHE A O 1
ATOM 1395 N N . GLY A 1 185 ? 6.458 17.082 4.052 1.00 83.75 185 GLY A N 1
ATOM 1396 C CA . GLY A 1 185 ? 5.638 17.931 3.196 1.00 83.75 185 GLY A CA 1
ATOM 1397 C C . GLY A 1 185 ? 6.418 19.076 2.552 1.00 83.75 185 GLY A C 1
ATOM 1398 O O . GLY A 1 185 ? 7.579 19.327 2.867 1.00 83.75 185 GLY A O 1
ATOM 1399 N N . TYR A 1 186 ? 5.724 19.778 1.657 1.00 83.88 186 TYR A N 1
ATOM 1400 C CA . TYR A 1 186 ? 6.175 21.014 1.005 1.00 83.88 186 TYR A CA 1
ATOM 1401 C C . TYR A 1 186 ? 5.294 22.207 1.398 1.00 83.88 186 TYR A C 1
ATOM 1403 O O . TYR A 1 186 ? 5.183 23.189 0.668 1.00 83.88 186 TYR A O 1
ATOM 1411 N N . MET A 1 187 ? 4.608 22.106 2.539 1.00 82.56 187 MET A N 1
ATOM 1412 C CA . MET A 1 187 ? 3.782 23.193 3.058 1.00 82.56 187 MET A CA 1
ATOM 1413 C C . MET A 1 187 ? 4.664 24.340 3.567 1.00 82.56 187 MET A C 1
ATOM 1415 O O . MET A 1 187 ? 5.792 24.073 3.976 1.00 82.56 187 MET A O 1
ATOM 1419 N N . PRO A 1 188 ? 4.168 25.589 3.640 1.00 83.12 188 PRO A N 1
ATOM 1420 C CA . PRO A 1 188 ? 4.959 26.730 4.119 1.00 83.12 188 PRO A CA 1
ATOM 1421 C C . PRO A 1 188 ? 5.601 26.531 5.501 1.00 83.12 188 PRO A C 1
ATOM 1423 O O . PRO A 1 188 ? 6.648 27.097 5.784 1.00 83.12 188 PRO A O 1
ATOM 1426 N N . TYR A 1 189 ? 4.986 25.706 6.354 1.00 84.25 189 TYR A N 1
ATOM 1427 C CA . TYR A 1 189 ? 5.479 25.369 7.694 1.00 84.25 189 TYR A CA 1
ATOM 1428 C C . TYR A 1 189 ? 6.384 24.124 7.738 1.00 84.25 189 TYR A C 1
ATOM 1430 O O . TYR A 1 189 ? 6.856 23.748 8.808 1.00 84.25 189 TYR A O 1
ATOM 1438 N N . SER A 1 190 ? 6.579 23.430 6.615 1.00 86.75 190 SER A N 1
ATOM 1439 C CA . SER A 1 190 ? 7.362 22.193 6.551 1.00 86.75 190 SER A CA 1
ATOM 1440 C C . SER A 1 190 ? 8.864 22.471 6.515 1.00 86.75 190 SER A C 1
ATOM 1442 O O . SER A 1 190 ? 9.320 23.477 5.974 1.00 86.75 190 SER A O 1
ATOM 1444 N N . ARG A 1 191 ? 9.661 21.534 7.034 1.00 85.62 191 ARG A N 1
ATOM 1445 C CA . ARG A 1 191 ? 11.127 21.642 7.075 1.00 85.62 191 ARG A CA 1
ATOM 1446 C C . ARG A 1 191 ? 11.768 21.749 5.683 1.00 85.62 191 ARG A C 1
ATOM 1448 O O . ARG A 1 191 ? 12.864 22.283 5.561 1.00 85.62 191 ARG A O 1
ATOM 1455 N N . LYS A 1 192 ? 11.117 21.205 4.651 1.00 82.50 192 LYS A N 1
ATOM 1456 C CA . LYS A 1 192 ? 11.627 21.135 3.271 1.00 82.50 192 LYS A CA 1
ATOM 1457 C C . LYS A 1 192 ? 11.039 22.207 2.351 1.00 82.50 192 LYS A C 1
ATOM 1459 O O . LYS A 1 192 ? 11.179 22.100 1.134 1.00 82.50 192 LYS A O 1
ATOM 1464 N N . PHE A 1 193 ? 10.356 23.203 2.908 1.00 83.62 193 PHE A N 1
ATOM 1465 C CA . PHE A 1 193 ? 9.745 24.254 2.113 1.00 83.62 193 PHE A CA 1
ATOM 1466 C C . PHE A 1 193 ? 10.800 25.079 1.371 1.00 83.62 193 PHE A C 1
ATOM 1468 O O . PHE A 1 193 ? 11.655 25.715 1.983 1.00 83.62 193 PHE A O 1
ATOM 1475 N N . ASP A 1 194 ? 10.696 25.098 0.045 1.00 81.25 194 ASP A N 1
ATOM 1476 C CA . ASP A 1 194 ? 11.458 25.984 -0.824 1.00 81.25 194 ASP A CA 1
ATOM 1477 C C . ASP A 1 194 ? 10.476 26.753 -1.712 1.00 81.25 194 ASP A C 1
ATOM 1479 O O . ASP A 1 194 ? 9.883 26.210 -2.649 1.00 81.25 194 ASP A O 1
ATOM 1483 N N . ALA A 1 195 ? 10.302 28.043 -1.414 1.00 80.56 195 ALA A N 1
ATOM 1484 C CA . ALA A 1 195 ? 9.421 28.928 -2.171 1.00 80.56 195 ALA A CA 1
ATOM 1485 C C . ALA A 1 195 ? 9.829 29.044 -3.653 1.00 80.56 195 ALA A C 1
ATOM 1487 O O . ALA A 1 195 ? 8.991 29.371 -4.495 1.00 80.56 195 ALA A O 1
ATOM 1488 N N . GLY A 1 196 ? 11.092 28.762 -3.992 1.00 76.88 196 GLY A N 1
ATOM 1489 C CA . GLY A 1 196 ? 11.598 28.760 -5.361 1.00 76.88 196 GLY A CA 1
ATOM 1490 C C . GLY A 1 196 ? 10.945 27.699 -6.249 1.00 76.88 196 GLY A C 1
ATOM 1491 O O . GLY A 1 196 ? 10.743 27.956 -7.434 1.00 76.88 196 GLY A O 1
ATOM 1492 N N . GLN A 1 197 ? 10.524 26.561 -5.685 1.00 72.75 197 GLN A N 1
ATOM 1493 C CA . GLN A 1 197 ? 9.885 25.469 -6.438 1.00 72.75 197 GLN A CA 1
ATOM 1494 C C . GLN A 1 197 ? 8.484 25.827 -6.952 1.00 72.75 197 GLN A C 1
ATOM 1496 O O . GLN A 1 197 ? 8.011 25.241 -7.923 1.00 72.75 197 GLN A O 1
ATOM 1501 N N . PHE A 1 198 ? 7.836 26.819 -6.339 1.00 73.62 198 PHE A N 1
ATOM 1502 C CA . PHE A 1 198 ? 6.498 27.285 -6.710 1.00 73.62 198 PHE A CA 1
ATOM 1503 C C . PHE A 1 198 ? 6.523 28.554 -7.574 1.00 73.62 198 PHE A C 1
ATOM 1505 O O . PHE A 1 198 ? 5.476 29.013 -8.033 1.00 73.62 198 PHE A O 1
ATOM 1512 N N . ARG A 1 199 ? 7.707 29.132 -7.830 1.00 73.81 199 ARG A N 1
ATOM 1513 C CA . ARG A 1 199 ? 7.856 30.291 -8.717 1.00 73.81 199 ARG A CA 1
ATOM 1514 C C . ARG A 1 199 ? 7.905 29.836 -10.172 1.00 73.81 199 ARG A C 1
ATOM 1516 O O . ARG A 1 199 ? 8.896 29.289 -10.649 1.00 73.81 199 ARG A O 1
ATOM 1523 N N . THR A 1 200 ? 6.855 30.151 -10.921 1.00 66.69 200 THR A N 1
ATOM 1524 C CA . THR A 1 200 ? 6.767 29.874 -12.364 1.00 66.69 200 THR A CA 1
ATOM 1525 C C . THR A 1 200 ? 7.775 30.657 -13.209 1.00 66.69 200 THR A C 1
ATOM 1527 O O . THR A 1 200 ? 8.004 30.307 -14.366 1.00 66.69 200 THR A O 1
ATOM 1530 N N . ASP A 1 201 ? 8.394 31.703 -12.657 1.00 64.38 201 ASP A N 1
ATOM 1531 C CA . ASP A 1 201 ? 9.277 32.613 -13.394 1.00 64.38 201 ASP A CA 1
ATOM 1532 C C . ASP A 1 201 ? 10.587 31.945 -13.822 1.00 64.38 201 ASP A C 1
ATOM 1534 O O . ASP A 1 201 ? 11.086 32.212 -14.915 1.00 64.38 201 ASP A O 1
ATOM 1538 N N . ALA A 1 202 ? 11.120 31.033 -13.004 1.00 60.03 202 ALA A N 1
ATOM 1539 C CA . ALA A 1 202 ? 12.322 30.270 -13.332 1.00 60.03 202 ALA A CA 1
ATOM 1540 C C . ALA A 1 202 ? 12.063 29.288 -14.488 1.00 60.03 202 ALA A C 1
ATOM 1542 O O . ALA A 1 202 ? 12.830 29.241 -15.448 1.00 60.03 202 ALA A O 1
ATOM 1543 N N . VAL A 1 203 ? 10.926 28.581 -14.456 1.00 60.88 203 VAL A N 1
ATOM 1544 C CA . VAL A 1 203 ? 10.500 27.681 -15.542 1.00 60.88 203 VAL A CA 1
ATOM 1545 C C . VAL A 1 203 ? 10.194 28.471 -16.815 1.00 60.88 203 VAL A C 1
ATOM 1547 O O . VAL A 1 203 ? 10.616 28.071 -17.895 1.00 60.88 203 VAL A O 1
ATOM 1550 N N . ARG A 1 204 ? 9.535 29.635 -16.711 1.00 60.69 204 ARG A N 1
ATOM 1551 C CA . ARG A 1 204 ? 9.287 30.519 -17.862 1.00 60.69 204 ARG A CA 1
ATOM 1552 C C . ARG A 1 204 ? 10.576 31.054 -18.475 1.00 60.69 204 ARG A C 1
ATOM 1554 O O . ARG A 1 204 ? 10.645 31.107 -19.697 1.00 60.69 204 ARG A O 1
ATOM 1561 N N . ARG A 1 205 ? 11.592 31.410 -17.681 1.00 60.62 205 ARG A N 1
ATOM 1562 C CA . ARG A 1 205 ? 12.899 31.859 -18.197 1.00 60.62 205 ARG A CA 1
ATOM 1563 C C . ARG A 1 205 ? 13.638 30.743 -18.929 1.00 60.62 205 ARG A C 1
ATOM 1565 O O . ARG A 1 205 ? 14.063 30.967 -20.054 1.00 60.62 205 ARG A O 1
ATOM 1572 N N . VAL A 1 206 ? 13.699 29.539 -18.359 1.00 64.75 206 VAL A N 1
ATOM 1573 C CA . VAL A 1 206 ? 14.327 28.378 -19.017 1.00 64.75 206 VAL A CA 1
ATOM 1574 C C . VAL A 1 206 ? 13.553 27.965 -20.271 1.00 64.75 206 VAL A C 1
ATOM 1576 O O . VAL A 1 206 ? 14.152 27.728 -21.316 1.00 64.75 206 VAL A O 1
ATOM 1579 N N . CYS A 1 207 ? 12.218 27.934 -20.230 1.00 60.19 207 CYS A N 1
ATOM 1580 C CA . CYS A 1 207 ? 11.409 27.674 -21.420 1.00 60.19 207 CYS A CA 1
ATOM 1581 C C . CYS A 1 207 ? 11.578 28.770 -22.476 1.00 60.19 207 CYS A C 1
ATOM 1583 O O . CYS A 1 207 ? 11.690 28.440 -23.651 1.00 60.19 207 CYS A O 1
ATOM 1585 N N . ALA A 1 208 ? 11.637 30.047 -22.097 1.00 62.34 208 ALA A N 1
ATOM 1586 C CA . ALA A 1 208 ? 11.882 31.146 -23.029 1.00 62.34 208 ALA A CA 1
ATOM 1587 C C . ALA A 1 208 ? 13.287 31.072 -23.644 1.00 62.34 208 ALA A C 1
ATOM 1589 O O . ALA A 1 208 ? 13.443 31.322 -24.836 1.00 62.34 208 ALA A O 1
ATOM 1590 N N . GLU A 1 209 ? 14.292 30.663 -22.873 1.00 64.69 209 GLU A N 1
ATOM 1591 C CA . GLU A 1 209 ? 15.658 30.450 -23.347 1.00 64.69 209 GLU A CA 1
ATOM 1592 C C . GLU A 1 209 ? 15.736 29.260 -24.313 1.00 64.69 209 GLU A C 1
ATOM 1594 O O . GLU A 1 209 ? 16.261 29.397 -25.415 1.00 64.69 209 GLU A O 1
ATOM 1599 N N . VAL A 1 210 ? 15.116 28.122 -23.984 1.00 65.44 210 VAL A N 1
ATOM 1600 C CA . VAL A 1 210 ? 15.070 26.924 -24.843 1.00 65.44 210 VAL A CA 1
ATOM 1601 C C . VAL A 1 210 ? 14.230 27.153 -26.106 1.00 65.44 210 VAL A C 1
ATOM 1603 O O . VAL A 1 210 ? 14.637 26.753 -27.201 1.00 65.44 210 VAL A O 1
ATOM 1606 N N . VAL A 1 211 ? 13.077 27.819 -25.991 1.00 64.31 211 VAL A N 1
ATOM 1607 C CA . VAL A 1 211 ? 12.231 28.199 -27.134 1.00 64.31 211 VAL A CA 1
ATOM 1608 C C . VAL A 1 211 ? 12.956 29.223 -28.002 1.00 64.31 211 VAL A C 1
ATOM 1610 O O . VAL A 1 211 ? 12.992 29.037 -29.215 1.00 64.31 211 VAL A O 1
ATOM 1613 N N . GLY A 1 212 ? 13.610 30.222 -27.404 1.00 57.56 212 GLY A N 1
ATOM 1614 C CA . GLY A 1 212 ? 14.452 31.206 -28.087 1.00 57.56 212 GLY A CA 1
ATOM 1615 C C . GLY A 1 212 ? 15.640 30.575 -28.818 1.00 57.56 212 GLY A C 1
ATOM 1616 O O . GLY A 1 212 ? 15.979 30.974 -29.934 1.00 57.56 212 GLY A O 1
ATOM 1617 N N . HIS A 1 213 ? 16.241 29.529 -28.249 1.00 57.84 213 HIS A N 1
ATOM 1618 C CA . HIS A 1 213 ? 17.320 28.776 -28.886 1.00 57.84 213 HIS A CA 1
ATOM 1619 C C . HIS A 1 213 ? 16.818 27.905 -30.053 1.00 57.84 213 HIS A C 1
ATOM 1621 O O . HIS A 1 213 ? 17.523 27.747 -31.057 1.00 57.84 213 HIS A O 1
ATOM 1627 N N . ARG A 1 214 ? 15.595 27.356 -29.965 1.00 54.31 214 ARG A N 1
ATOM 1628 C CA . ARG A 1 214 ? 14.944 26.607 -31.057 1.00 54.31 214 ARG A CA 1
ATOM 1629 C C . ARG A 1 214 ? 14.490 27.513 -32.195 1.00 54.31 214 ARG A C 1
ATOM 1631 O O . ARG A 1 214 ? 14.728 27.160 -33.346 1.00 54.31 214 ARG A O 1
ATOM 1638 N N . THR A 1 215 ? 13.899 28.672 -31.909 1.00 54.50 215 THR A N 1
ATOM 1639 C CA . THR A 1 215 ? 13.531 29.651 -32.943 1.00 54.50 215 THR A CA 1
ATOM 1640 C C . THR A 1 215 ? 14.763 30.243 -33.608 1.00 54.50 215 THR A C 1
ATOM 1642 O O . THR A 1 215 ? 14.766 30.353 -34.827 1.00 54.50 215 THR A O 1
ATOM 1645 N N . ARG A 1 216 ? 15.860 30.504 -32.881 1.00 48.50 216 ARG A N 1
ATOM 1646 C CA . ARG A 1 216 ? 17.139 30.900 -33.503 1.00 48.50 216 ARG A CA 1
ATOM 1647 C C . ARG A 1 216 ? 17.730 29.808 -34.395 1.00 48.50 216 ARG A C 1
ATOM 1649 O O . ARG A 1 216 ? 18.158 30.120 -35.499 1.00 48.50 216 ARG A O 1
ATOM 1656 N N . ARG A 1 217 ? 17.699 28.529 -33.992 1.00 47.34 217 ARG A N 1
ATOM 1657 C CA . ARG A 1 217 ? 18.142 27.414 -34.859 1.00 47.34 217 ARG A CA 1
ATOM 1658 C C . ARG A 1 217 ? 17.223 27.188 -36.064 1.00 47.34 217 ARG A C 1
ATOM 1660 O O . ARG A 1 217 ? 17.718 26.834 -37.126 1.00 47.34 217 ARG A O 1
ATOM 1667 N N . ALA A 1 218 ? 15.915 27.406 -35.926 1.00 45.94 218 ALA A N 1
ATOM 1668 C CA . ALA A 1 218 ? 14.964 27.325 -37.036 1.00 45.94 218 ALA A CA 1
ATOM 1669 C C . ALA A 1 218 ? 15.086 28.521 -37.999 1.00 45.94 218 ALA A C 1
ATOM 1671 O O . ALA A 1 218 ? 14.964 28.339 -39.206 1.00 45.94 218 ALA A O 1
ATOM 1672 N N . CYS A 1 219 ? 15.388 29.717 -37.486 1.00 35.12 219 CYS A N 1
ATOM 1673 C CA . CYS A 1 219 ? 15.591 30.925 -38.288 1.00 35.12 219 CYS A CA 1
ATOM 1674 C C . CYS A 1 219 ? 16.953 30.905 -39.004 1.00 35.12 219 CYS A C 1
ATOM 1676 O O . CYS A 1 219 ? 17.028 31.204 -40.192 1.00 35.12 219 CYS A O 1
ATOM 1678 N N . PHE A 1 220 ? 18.011 30.418 -38.343 1.00 35.47 220 PHE A N 1
ATOM 1679 C CA . PHE A 1 220 ? 19.327 30.231 -38.970 1.00 35.47 220 PHE A CA 1
ATOM 1680 C C . PHE A 1 220 ? 19.326 29.129 -40.045 1.00 35.47 220 PHE A C 1
ATOM 1682 O O . PHE A 1 220 ? 20.163 29.135 -40.939 1.00 35.47 220 PHE A O 1
ATOM 1689 N N . ARG A 1 221 ? 18.352 28.207 -40.014 1.00 38.00 221 ARG A N 1
ATOM 1690 C CA . ARG A 1 221 ? 18.157 27.193 -41.065 1.00 38.00 221 ARG A CA 1
ATOM 1691 C C . ARG A 1 221 ? 17.288 27.672 -42.234 1.00 38.00 221 ARG A C 1
ATOM 1693 O O . ARG A 1 221 ? 17.102 26.910 -43.176 1.00 38.00 221 ARG A O 1
ATOM 1700 N N . ARG A 1 222 ? 16.735 28.893 -42.181 1.00 36.53 222 ARG A N 1
ATOM 1701 C CA . ARG A 1 222 ? 15.803 29.417 -43.197 1.00 36.53 222 ARG A CA 1
ATOM 1702 C C . ARG A 1 222 ? 16.408 30.463 -44.145 1.00 36.53 222 ARG A C 1
ATOM 1704 O O . ARG A 1 222 ? 15.743 30.807 -45.110 1.00 36.53 222 ARG A O 1
ATOM 1711 N N . ASN A 1 223 ? 17.658 30.892 -43.930 1.00 37.34 223 ASN A N 1
ATOM 1712 C CA . ASN A 1 223 ? 18.393 31.808 -44.820 1.00 37.34 223 ASN A CA 1
ATOM 1713 C C . ASN A 1 223 ? 19.609 31.133 -45.483 1.00 37.34 223 ASN A C 1
ATOM 1715 O O . ASN A 1 223 ? 20.750 31.559 -45.339 1.00 37.34 223 ASN A O 1
ATOM 1719 N N . GLY A 1 224 ? 19.348 30.056 -46.219 1.00 36.88 224 GLY A N 1
ATOM 1720 C CA . GLY A 1 224 ? 20.314 29.409 -47.104 1.00 36.88 224 GLY A CA 1
ATOM 1721 C C . GLY A 1 224 ? 19.545 28.619 -48.152 1.00 36.88 224 GLY A C 1
ATOM 1722 O O . GLY A 1 224 ? 18.893 27.628 -47.838 1.00 36.88 224 GLY A O 1
ATOM 1723 N N . THR A 1 225 ? 19.524 29.139 -49.367 1.00 35.69 225 THR A N 1
ATOM 1724 C CA . THR A 1 225 ? 18.759 28.667 -50.517 1.00 35.69 225 THR A CA 1
ATOM 1725 C C . THR A 1 225 ? 19.250 27.310 -51.062 1.00 35.69 225 THR A C 1
ATOM 1727 O O . THR A 1 225 ? 20.437 27.009 -51.027 1.00 35.69 225 THR A O 1
ATOM 1730 N N . HIS A 1 226 ? 18.289 26.551 -51.617 1.00 31.16 226 HIS A N 1
ATOM 1731 C CA . HIS A 1 226 ? 18.372 25.407 -52.555 1.00 31.16 226 HIS A CA 1
ATOM 1732 C C . HIS A 1 226 ? 18.723 23.963 -52.090 1.00 31.16 226 HIS A C 1
ATOM 1734 O O . HIS A 1 226 ? 19.873 23.559 -52.026 1.00 31.16 226 HIS A O 1
ATOM 1740 N N . GLN A 1 227 ? 17.632 23.194 -51.894 1.00 31.33 227 GLN A N 1
ATOM 1741 C CA . GLN A 1 227 ? 17.267 21.810 -52.313 1.00 31.33 227 GLN A CA 1
ATOM 1742 C C . GLN A 1 227 ? 18.145 20.533 -52.068 1.00 31.33 227 GLN A C 1
ATOM 1744 O O . GLN A 1 227 ? 19.363 20.607 -51.985 1.00 31.33 227 GLN A O 1
ATOM 1749 N N . PRO A 1 228 ? 17.494 19.338 -51.929 1.00 42.44 228 PRO A N 1
ATOM 1750 C CA . PRO A 1 228 ? 18.005 18.074 -51.340 1.00 42.44 228 PRO A CA 1
ATOM 1751 C C . PRO A 1 228 ? 18.287 16.994 -52.433 1.00 42.44 228 PRO A C 1
ATOM 1753 O O . PRO A 1 228 ? 18.353 17.387 -53.595 1.00 42.44 228 PRO A O 1
ATOM 1756 N N . PRO A 1 229 ? 18.327 15.651 -52.194 1.00 53.22 229 PRO A N 1
ATOM 1757 C CA . PRO A 1 229 ? 18.480 14.810 -50.987 1.00 53.22 229 PRO A CA 1
ATOM 1758 C C . PRO A 1 229 ? 19.668 13.806 -51.113 1.00 53.22 229 PRO A C 1
ATOM 1760 O O . PRO A 1 229 ? 20.400 13.849 -52.090 1.00 53.22 229 PRO A O 1
ATOM 1763 N N . VAL A 1 230 ? 19.827 12.877 -50.149 1.00 29.28 230 VAL A N 1
ATOM 1764 C CA . VAL A 1 230 ? 20.272 11.456 -50.294 1.00 29.28 230 VAL A CA 1
ATOM 1765 C C . VAL A 1 230 ? 21.154 10.981 -49.117 1.00 29.28 230 VAL A C 1
ATOM 1767 O O . VAL A 1 230 ? 22.248 11.472 -48.886 1.00 29.28 230 VAL A O 1
ATOM 1770 N N . ARG A 1 231 ? 20.622 9.960 -48.422 1.00 29.44 231 ARG A N 1
ATOM 1771 C CA . ARG A 1 231 ? 21.253 8.868 -47.644 1.00 29.44 231 ARG A CA 1
ATOM 1772 C C . ARG A 1 231 ? 22.313 9.167 -46.565 1.00 29.44 231 ARG A C 1
ATOM 1774 O O . ARG A 1 231 ? 23.431 9.569 -46.829 1.00 29.44 231 ARG A O 1
ATOM 1781 N N . ALA A 1 232 ? 21.942 8.720 -45.360 1.00 33.53 232 ALA A N 1
ATOM 1782 C CA . ALA A 1 232 ? 22.710 7.849 -44.465 1.00 33.53 232 ALA A CA 1
ATOM 1783 C C . ALA A 1 232 ? 24.182 8.191 -44.172 1.00 33.53 232 ALA A C 1
ATOM 1785 O O . ALA A 1 232 ? 25.060 7.898 -44.970 1.00 33.53 232 ALA A O 1
ATOM 1786 N N . ALA A 1 233 ? 24.459 8.574 -42.923 1.00 30.22 233 ALA A N 1
ATOM 1787 C CA . ALA A 1 233 ? 25.544 7.960 -42.156 1.00 30.22 233 ALA A CA 1
ATOM 1788 C C . ALA A 1 233 ? 25.409 8.289 -40.664 1.00 30.22 233 ALA A C 1
ATOM 1790 O O . ALA A 1 233 ? 25.694 9.384 -40.188 1.00 30.22 233 ALA A O 1
ATOM 1791 N N . LEU A 1 234 ? 24.989 7.265 -39.930 1.00 36.09 234 LEU A N 1
ATOM 1792 C CA . LEU A 1 234 ? 25.449 6.941 -38.588 1.00 36.09 234 LEU A CA 1
ATOM 1793 C C . LEU A 1 234 ? 26.938 7.310 -38.394 1.00 36.09 234 LEU A C 1
ATOM 1795 O O . LEU A 1 234 ? 27.772 6.797 -39.137 1.00 36.09 234 LEU A O 1
ATOM 1799 N N . ARG A 1 235 ? 27.256 8.141 -37.387 1.00 29.91 235 ARG A N 1
ATOM 1800 C CA . ARG A 1 235 ? 28.458 8.113 -36.509 1.00 29.91 235 ARG A CA 1
ATOM 1801 C C . ARG A 1 235 ? 28.692 9.493 -35.880 1.00 29.91 235 ARG A C 1
ATOM 1803 O O . ARG A 1 235 ? 29.432 10.313 -36.409 1.00 29.91 235 ARG A O 1
ATOM 1810 N N . LEU A 1 236 ? 28.147 9.718 -34.685 1.00 28.88 236 LEU A N 1
ATOM 1811 C CA . LEU A 1 236 ? 28.714 10.706 -33.762 1.00 28.88 236 LEU A CA 1
ATOM 1812 C C . LEU A 1 236 ? 29.896 10.042 -33.040 1.00 28.88 236 LEU A C 1
ATOM 1814 O O . LEU A 1 236 ? 29.753 9.482 -31.958 1.00 28.88 236 LEU A O 1
ATOM 1818 N N . ARG A 1 237 ? 31.070 10.058 -33.687 1.00 28.98 237 ARG A N 1
ATOM 1819 C CA . ARG A 1 237 ? 32.357 9.987 -32.985 1.00 28.98 237 ARG A CA 1
ATOM 1820 C C . ARG A 1 237 ? 32.660 11.399 -32.495 1.00 28.98 237 ARG A C 1
ATOM 1822 O O . ARG A 1 237 ? 32.880 12.288 -33.308 1.00 28.98 237 ARG A O 1
ATOM 1829 N N . LEU A 1 238 ? 32.660 11.593 -31.183 1.00 37.66 238 LEU A N 1
ATOM 1830 C CA . LEU A 1 238 ? 33.312 12.737 -30.548 1.00 37.66 238 LEU A CA 1
ATOM 1831 C C . LEU A 1 238 ? 34.829 12.631 -30.790 1.00 37.66 238 LEU A C 1
ATOM 1833 O O . LEU A 1 238 ? 35.393 11.591 -30.438 1.00 37.66 238 LEU A O 1
ATOM 1837 N N . PRO A 1 239 ? 35.516 13.657 -31.326 1.00 30.27 239 PRO A N 1
ATOM 1838 C CA . PRO A 1 239 ? 36.952 13.764 -31.190 1.00 30.27 239 PRO A CA 1
ATOM 1839 C C . PRO A 1 239 ? 37.307 14.730 -30.056 1.00 30.27 239 PRO A C 1
ATOM 1841 O O . PRO A 1 239 ? 36.914 15.894 -30.013 1.00 30.27 239 PRO A O 1
ATOM 1844 N N . VAL A 1 240 ? 38.075 14.167 -29.135 1.00 33.53 240 VAL A N 1
ATOM 1845 C CA . VAL A 1 240 ? 38.952 14.814 -28.163 1.00 33.53 240 VAL A CA 1
ATOM 1846 C C . VAL A 1 240 ? 40.188 15.393 -28.882 1.00 33.53 240 VAL A C 1
ATOM 1848 O O . VAL A 1 240 ? 40.630 14.802 -29.865 1.00 33.53 240 VAL A O 1
ATOM 1851 N N . ARG A 1 241 ? 40.786 16.454 -28.296 1.00 28.84 241 ARG A N 1
ATOM 1852 C CA . ARG A 1 241 ? 42.051 17.167 -28.645 1.00 28.84 241 ARG A CA 1
ATOM 1853 C C . ARG A 1 241 ? 41.984 18.025 -29.920 1.00 28.84 241 ARG A C 1
ATOM 1855 O O . ARG A 1 241 ? 41.443 17.601 -30.920 1.00 28.84 241 ARG A O 1
ATOM 1862 N N . GLY A 1 242 ? 42.551 19.226 -29.997 1.00 25.94 242 GLY A N 1
ATOM 1863 C CA . GLY A 1 242 ? 43.478 19.965 -29.141 1.00 25.94 242 GLY A CA 1
ATOM 1864 C C . GLY A 1 242 ? 44.294 20.918 -30.033 1.00 25.94 242 GLY A C 1
ATOM 1865 O O . GLY A 1 242 ? 44.553 20.584 -31.184 1.00 25.94 242 GLY A O 1
ATOM 1866 N N . GLY A 1 243 ? 44.727 22.062 -29.493 1.00 26.41 243 GLY A N 1
ATOM 1867 C CA . GLY A 1 243 ? 45.862 22.832 -30.024 1.00 26.41 243 GLY A CA 1
ATOM 1868 C C . GLY A 1 243 ? 45.563 24.192 -30.673 1.00 26.41 243 GLY A C 1
ATOM 1869 O O . GLY A 1 243 ? 44.678 24.311 -31.509 1.00 26.41 243 GLY A O 1
ATOM 1870 N N . ALA A 1 244 ? 46.434 25.151 -30.323 1.00 29.48 244 ALA A N 1
ATOM 1871 C CA . ALA A 1 244 ? 46.618 26.525 -30.814 1.00 29.48 244 ALA A CA 1
ATOM 1872 C C . ALA A 1 244 ? 45.695 27.579 -30.169 1.00 29.48 244 ALA A C 1
ATOM 1874 O O . ALA A 1 244 ? 44.483 27.495 -30.251 1.00 29.48 244 ALA A O 1
ATOM 1875 N N . GLY A 1 245 ? 46.171 28.628 -29.504 1.00 26.34 245 GLY A N 1
ATOM 1876 C CA . GLY A 1 245 ? 47.521 29.128 -29.279 1.00 26.34 245 GLY A CA 1
ATOM 1877 C C . GLY A 1 245 ? 47.388 30.619 -28.976 1.00 26.34 245 GLY A C 1
ATOM 1878 O O . GLY A 1 245 ? 46.993 31.375 -29.852 1.00 26.34 245 GLY A O 1
ATOM 1879 N N . CYS A 1 246 ? 47.676 31.050 -27.748 1.00 26.22 246 CYS A N 1
ATOM 1880 C CA . CYS A 1 246 ? 47.836 32.469 -27.442 1.00 26.22 246 CYS A CA 1
ATOM 1881 C C . CYS A 1 246 ? 48.894 32.621 -26.347 1.00 26.22 246 CYS A C 1
ATOM 1883 O O . CYS A 1 246 ? 48.861 31.938 -25.325 1.00 26.22 246 CYS A O 1
ATOM 1885 N N . ARG A 1 247 ? 49.898 33.444 -26.645 1.00 26.50 247 ARG A N 1
ATOM 1886 C CA . ARG A 1 247 ? 51.155 33.609 -25.913 1.00 26.50 247 ARG A CA 1
ATOM 1887 C C . ARG A 1 247 ? 51.093 34.874 -25.048 1.00 26.50 247 ARG A C 1
ATOM 1889 O O . ARG A 1 247 ? 50.426 35.828 -25.429 1.00 26.50 247 ARG A O 1
ATOM 1896 N N . MET A 1 248 ? 51.951 34.874 -24.024 1.00 27.14 248 MET A N 1
ATOM 1897 C CA . MET A 1 248 ? 52.499 35.998 -23.238 1.00 27.14 248 MET A CA 1
ATOM 1898 C C . MET A 1 248 ? 51.747 36.467 -21.982 1.00 27.14 248 MET A C 1
ATOM 1900 O O . MET A 1 248 ? 50.613 36.921 -22.036 1.00 27.14 248 MET A O 1
ATOM 1904 N N . GLY A 1 249 ? 52.484 36.436 -20.861 1.00 27.28 249 GLY A N 1
ATOM 1905 C CA . GLY A 1 249 ? 52.156 37.087 -19.589 1.00 27.28 249 GLY A CA 1
ATOM 190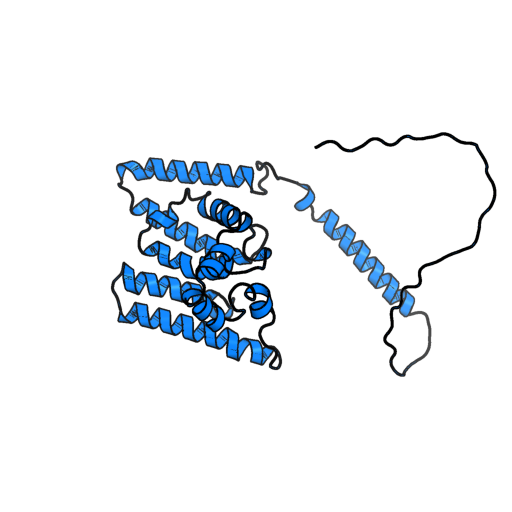6 C C . GLY A 1 249 ? 52.594 36.261 -18.377 1.00 27.28 249 GLY A C 1
ATOM 1907 O O . GLY A 1 249 ? 51.773 35.595 -17.760 1.00 27.28 249 GLY A O 1
ATOM 1908 N N . GLY A 1 250 ? 53.896 36.227 -18.075 1.00 26.77 250 GLY A N 1
ATOM 1909 C CA . GLY A 1 250 ? 54.452 35.420 -16.984 1.00 26.77 250 GLY A CA 1
ATOM 1910 C C . GLY A 1 250 ? 54.280 36.023 -15.586 1.00 26.77 250 GLY A C 1
ATOM 1911 O O . GLY A 1 250 ? 54.381 37.232 -15.430 1.00 26.77 250 GLY A O 1
ATOM 1912 N N . ALA A 1 251 ? 54.123 35.159 -14.573 1.00 29.98 251 ALA A N 1
ATOM 1913 C CA . ALA A 1 251 ? 54.590 35.371 -13.195 1.00 29.98 251 ALA A CA 1
ATOM 1914 C C . ALA A 1 251 ? 54.504 34.070 -12.353 1.00 29.98 251 ALA A C 1
ATOM 1916 O O . ALA A 1 251 ? 53.439 33.623 -11.951 1.00 29.98 251 ALA A O 1
ATOM 1917 N N . ARG A 1 252 ? 55.675 33.459 -12.143 1.00 27.80 252 ARG A N 1
ATOM 1918 C CA . ARG A 1 252 ? 56.205 32.763 -10.945 1.00 27.80 252 ARG A CA 1
ATOM 1919 C C . ARG A 1 252 ? 55.256 32.223 -9.831 1.00 27.80 252 ARG A C 1
ATOM 1921 O O . ARG A 1 252 ? 54.756 32.972 -9.009 1.00 27.80 252 ARG A O 1
ATOM 1928 N N . LEU A 1 253 ? 55.217 30.884 -9.745 1.00 29.73 253 LEU A N 1
ATOM 1929 C CA . LEU A 1 253 ? 55.384 29.963 -8.588 1.00 29.73 253 LEU A CA 1
ATOM 1930 C C . LEU A 1 253 ? 54.866 30.322 -7.169 1.00 29.73 253 LEU A C 1
ATOM 1932 O O . LEU A 1 253 ? 55.459 31.155 -6.489 1.00 29.73 253 LEU A O 1
ATOM 1936 N N . ARG A 1 254 ? 53.930 29.496 -6.663 1.00 28.47 254 ARG A N 1
ATOM 1937 C CA . ARG A 1 254 ? 53.816 28.875 -5.306 1.00 28.47 254 ARG A CA 1
ATOM 1938 C C . ARG A 1 254 ? 52.478 28.103 -5.308 1.00 28.47 254 ARG A C 1
ATOM 1940 O O . ARG A 1 254 ? 51.465 28.696 -5.625 1.00 28.47 254 ARG A O 1
ATOM 1947 N N . GLY A 1 255 ? 52.389 26.782 -5.163 1.00 30.84 255 GLY A N 1
ATOM 1948 C CA . GLY A 1 255 ? 52.853 25.970 -4.044 1.00 30.84 255 GLY A CA 1
ATOM 1949 C C . GLY A 1 255 ? 51.666 25.705 -3.110 1.00 30.84 255 GLY A C 1
ATOM 1950 O O . GLY A 1 255 ? 51.585 26.361 -2.081 1.00 30.84 255 GLY A O 1
ATOM 1951 N N . GLU A 1 256 ? 50.758 24.784 -3.460 1.00 31.83 256 GLU A N 1
ATOM 1952 C CA . GLU A 1 256 ? 49.666 24.361 -2.568 1.00 31.83 256 GLU A CA 1
ATOM 1953 C C . GLU A 1 256 ? 49.694 22.857 -2.298 1.00 31.83 256 GLU A C 1
ATOM 1955 O O . GLU A 1 256 ? 49.838 22.018 -3.188 1.00 31.83 256 GLU A O 1
ATOM 1960 N N . ARG A 1 257 ? 49.628 22.578 -0.997 1.00 31.11 257 ARG A N 1
ATOM 1961 C CA . ARG A 1 257 ? 49.657 21.286 -0.327 1.00 31.11 257 ARG A CA 1
ATOM 1962 C C . ARG A 1 257 ? 48.287 20.624 -0.391 1.00 31.11 257 ARG A C 1
ATOM 1964 O O . ARG A 1 257 ? 47.259 21.280 -0.306 1.00 31.11 257 ARG A O 1
ATOM 1971 N N . LEU A 1 258 ? 48.336 19.299 -0.421 1.00 34.50 258 LEU A N 1
ATOM 1972 C CA . LEU A 1 258 ? 47.254 18.390 -0.066 1.00 34.50 258 LEU A CA 1
ATOM 1973 C C . LEU A 1 258 ? 46.663 18.714 1.319 1.00 34.50 258 LEU A C 1
ATOM 1975 O O . LEU A 1 258 ? 47.417 18.868 2.282 1.00 34.50 258 LEU A O 1
ATOM 1979 N N . GLN A 1 259 ? 45.334 18.686 1.430 1.00 35.12 259 GLN A N 1
ATOM 1980 C CA . GLN A 1 259 ? 44.637 18.290 2.656 1.00 35.12 259 GLN A CA 1
ATOM 1981 C C . GLN A 1 259 ? 43.536 17.257 2.338 1.00 35.12 259 GLN A C 1
ATOM 1983 O O . GLN A 1 259 ? 42.875 17.383 1.305 1.00 35.12 259 GLN A O 1
ATOM 1988 N N . PRO A 1 260 ? 43.366 16.223 3.185 1.00 39.75 260 PRO A N 1
ATOM 1989 C CA . PRO A 1 260 ? 42.359 15.178 3.029 1.00 39.75 260 PRO A CA 1
ATOM 1990 C C . PRO A 1 260 ? 41.017 15.562 3.672 1.00 39.75 260 PRO A C 1
ATOM 1992 O O . PRO A 1 260 ? 40.967 16.354 4.609 1.00 39.75 260 PRO A O 1
ATOM 1995 N N . GLY A 1 261 ? 39.938 14.976 3.147 1.00 30.95 261 GLY A N 1
ATOM 1996 C CA . GLY A 1 261 ? 38.571 15.163 3.628 1.00 30.95 261 GLY A CA 1
ATOM 1997 C C . GLY A 1 261 ? 38.279 14.467 4.959 1.00 30.95 261 GLY A C 1
ATOM 1998 O O . GLY A 1 261 ? 38.773 13.372 5.227 1.00 30.95 261 GLY A O 1
ATOM 1999 N N . GLU A 1 262 ? 37.432 15.126 5.746 1.00 35.00 262 GLU A N 1
ATOM 2000 C CA . GLU A 1 262 ? 36.773 14.624 6.948 1.00 35.00 262 GLU A CA 1
ATOM 2001 C C . GLU A 1 262 ? 35.319 14.204 6.645 1.00 35.00 262 GLU A C 1
ATOM 2003 O O . GLU A 1 262 ? 34.594 14.947 5.983 1.00 35.00 262 GLU A O 1
ATOM 2008 N N . ILE A 1 263 ? 34.967 13.037 7.214 1.00 38.91 263 ILE A N 1
ATOM 2009 C CA . ILE A 1 263 ? 33.659 12.498 7.665 1.00 38.91 263 ILE A CA 1
ATOM 2010 C C . ILE A 1 263 ? 32.584 12.189 6.609 1.00 38.91 263 ILE A C 1
ATOM 2012 O O . ILE A 1 263 ? 31.913 13.110 6.094 1.00 38.91 263 ILE A O 1
#

pLDDT: mean 78.11, std 23.33, range [25.94, 97.81]

Sequence (263 aa):
FTFLIKEEMPLVAVGFGAYVLLGKRDWKLGSGVIAAGLLSFFALISQVIPYFAEGRSYPYIAERYGAVGGSAAGILRTLVTDPARISASVLQPKKILFLFGIFGPVAGLSWVSGWAALVLLPTLGYLLLSSYEPQFSFTSQYSAPLVPLVIGTAILGLARAPIRFQPALAAVMVVSSLAFSWAFGYMPYSRKFDAGQFRTDAVRRVCAEVVGHRTRRACFRRNGTHQPPVRAALRLRLPVRGGAGCRMGGARLRGERLQPGEI